Protein AF-A0AAW1NV44-F1 (afdb_monomer_lite)

Sequence (277 aa):
MKQLRERSQDGGVLAYGERPQARSRPNERFLQNTLRNLGQANRRADEDGMWASKRRQEELYVKRGAGHQDMTKLLTSRNVRGRGGIGTRADQIGPQQMDDDAGELRVAGPARPPWLQTHADAADIAASANEAEQWLDWQRQQQQQRQLSDPMAKRSKNKKDKKKKKKSKALRDLAYKDDELWRTLAAASLNPDHPSLQGHDRAAVQGVMLRRMQARHNVCAGKIGSMLELRSNDHPSSGFGALFSPCGSRLFLDYHFSHSVFTVEEGTFWLIGRQQL

Foldseek 3Di:
DVVLVVQCVVVPPVSVVDDPDPPPDDDPVRVVVVVVVVVVVVVVVVVVVVVVVVVVVVVVCVVVVPPDVVVVCVVVVPPPPPPDPPPPPPPPDPDDDDDDDDDPDPPPPPDDDPVNPPCCPVVVVVVVVVVVVVVVVVVVVVVVVVVVVVVVVVVVVVVVVVVVVVVVVVVVVVVVVVVVVLVVVVVLLPDPPNPPDDPVVSVVNVVVVVVVVVVVVVVVVVVVVVVVVVPPPDDDDDDPDDDDDPPPPPDDPPPPPDDDDDDDDDDDDDDDDDDDD

Organism: NCBI:txid706552

Structure (mmCIF, N/CA/C/O backbone):
data_AF-A0AAW1NV44-F1
#
_entry.id   AF-A0AAW1NV44-F1
#
loop_
_atom_site.group_PDB
_atom_site.id
_atom_site.type_symbol
_atom_site.label_atom_id
_atom_site.label_alt_id
_atom_site.label_comp_id
_atom_site.label_asym_id
_atom_site.label_entity_id
_atom_site.label_seq_id
_atom_site.pdbx_PDB_ins_code
_atom_site.Cartn_x
_atom_site.Cartn_y
_atom_site.Cartn_z
_atom_site.occupancy
_atom_site.B_iso_or_equiv
_atom_site.auth_seq_id
_atom_site.auth_comp_id
_atom_site.auth_asym_id
_atom_site.auth_atom_id
_atom_site.pdbx_PDB_model_num
ATOM 1 N N . MET A 1 1 ? -4.644 -5.743 -43.479 1.00 54.12 1 MET A N 1
ATOM 2 C CA . MET A 1 1 ? -6.031 -6.248 -43.604 1.00 54.12 1 MET A CA 1
ATOM 3 C C . MET A 1 1 ? -6.333 -6.961 -44.927 1.00 54.12 1 MET A C 1
ATOM 5 O O . MET A 1 1 ? -7.137 -7.879 -44.887 1.00 54.12 1 MET A O 1
ATOM 9 N N . LYS A 1 2 ? -5.716 -6.614 -46.075 1.00 67.19 2 LYS A N 1
ATOM 10 C CA . LYS A 1 2 ? -6.010 -7.276 -47.370 1.00 67.19 2 LYS A CA 1
ATOM 11 C C . LYS A 1 2 ? -5.741 -8.796 -47.385 1.00 67.19 2 LYS A C 1
ATOM 13 O O . LYS A 1 2 ? -6.595 -9.541 -47.838 1.00 67.19 2 LYS A O 1
ATOM 18 N N . GLN A 1 3 ? -4.653 -9.249 -46.755 1.00 80.62 3 GLN A N 1
ATOM 19 C CA . GLN A 1 3 ? -4.245 -10.666 -46.750 1.00 80.62 3 GLN A CA 1
ATOM 20 C C . GLN A 1 3 ? -5.241 -11.641 -46.095 1.00 80.62 3 GLN A C 1
ATOM 22 O O . GLN A 1 3 ? -5.290 -12.797 -46.491 1.00 80.62 3 GLN A O 1
ATOM 27 N N . LEU A 1 4 ? -6.029 -11.217 -45.096 1.00 82.38 4 LEU A N 1
ATOM 28 C CA . LEU A 1 4 ? -6.993 -12.118 -44.445 1.00 82.38 4 LEU A CA 1
ATOM 29 C C . LEU A 1 4 ? -8.281 -12.255 -45.267 1.00 82.38 4 LEU A C 1
ATOM 31 O O . LEU A 1 4 ? -8.845 -13.339 -45.335 1.00 82.38 4 LEU A O 1
ATOM 35 N N . ARG A 1 5 ? -8.720 -11.168 -45.920 1.00 85.19 5 ARG A N 1
ATOM 36 C CA . ARG A 1 5 ? -9.881 -11.199 -46.826 1.00 85.19 5 ARG A CA 1
ATOM 37 C C . ARG A 1 5 ? -9.614 -12.089 -48.034 1.00 85.19 5 ARG A C 1
ATOM 39 O O . ARG A 1 5 ? -10.467 -12.890 -48.381 1.00 85.19 5 ARG A O 1
ATOM 46 N N . GLU A 1 6 ? -8.427 -11.975 -48.611 1.00 88.94 6 GLU A N 1
ATOM 47 C CA . GLU A 1 6 ? -7.978 -12.809 -49.729 1.00 88.94 6 GLU A CA 1
ATOM 48 C C . GLU A 1 6 ? -7.938 -14.293 -49.328 1.00 88.94 6 GLU A C 1
ATOM 50 O O . GLU A 1 6 ? -8.637 -15.110 -49.911 1.00 88.94 6 GLU A O 1
ATOM 55 N N . ARG A 1 7 ? -7.288 -14.629 -48.204 1.00 84.56 7 ARG A N 1
ATOM 56 C CA . ARG A 1 7 ? -7.282 -16.006 -47.673 1.00 84.56 7 ARG A CA 1
ATOM 57 C C . ARG A 1 7 ? -8.670 -16.548 -47.334 1.00 84.56 7 ARG A C 1
ATOM 59 O O . ARG A 1 7 ? -8.897 -17.742 -47.476 1.00 84.56 7 ARG A O 1
ATOM 66 N N . SER A 1 8 ? -9.595 -15.701 -46.879 1.00 90.19 8 SER A N 1
ATOM 67 C CA . SER A 1 8 ? -10.973 -16.124 -46.591 1.00 90.19 8 SER A CA 1
ATOM 68 C C . SER A 1 8 ? -11.795 -16.414 -47.847 1.00 90.19 8 SER A C 1
ATOM 70 O O . SER A 1 8 ? -12.744 -17.188 -47.769 1.00 90.19 8 SER A O 1
ATOM 72 N N . GLN A 1 9 ? -11.444 -15.816 -48.991 1.00 91.62 9 GLN A N 1
ATOM 73 C CA . GLN A 1 9 ? -12.089 -16.120 -50.271 1.00 91.62 9 GLN A CA 1
ATOM 74 C C . GLN A 1 9 ? -11.662 -17.500 -50.782 1.00 91.62 9 GLN A C 1
ATOM 76 O O . GLN A 1 9 ? -12.509 -18.240 -51.272 1.00 91.62 9 GLN A O 1
ATOM 81 N N . ASP A 1 10 ? -10.398 -17.873 -50.569 1.00 89.81 10 ASP A N 1
ATOM 82 C CA . ASP A 1 10 ? -9.853 -19.159 -51.022 1.00 89.81 10 ASP A CA 1
ATOM 83 C C . ASP A 1 10 ? -10.110 -20.309 -50.028 1.00 89.81 10 ASP A C 1
ATOM 85 O O . ASP A 1 10 ? -10.464 -21.418 -50.421 1.00 89.81 10 ASP A O 1
ATOM 89 N N . GLY A 1 11 ? -9.935 -20.060 -48.725 1.00 86.44 11 GLY A N 1
ATOM 90 C CA . GLY A 1 11 ? -10.006 -21.070 -47.658 1.00 86.44 11 GLY A CA 1
ATOM 91 C C . GLY A 1 11 ? -11.308 -21.072 -46.851 1.00 86.44 11 GLY A C 1
ATOM 92 O O . GLY A 1 11 ? -11.461 -21.863 -45.914 1.00 86.44 11 GLY A O 1
ATOM 93 N N . GLY A 1 12 ? -12.244 -20.172 -47.164 1.00 91.25 12 GLY A N 1
ATOM 94 C CA . GLY A 1 12 ? -13.514 -20.043 -46.452 1.00 91.25 12 GLY A CA 1
ATOM 95 C C . GLY A 1 12 ? -13.334 -19.823 -44.945 1.00 91.25 12 GLY A C 1
ATOM 96 O O . GLY A 1 12 ? -12.500 -19.035 -44.496 1.00 91.25 12 GLY A O 1
ATOM 97 N N . VAL A 1 13 ? -14.120 -20.540 -44.136 1.00 88.56 13 VAL A N 1
ATOM 98 C CA . VAL A 1 13 ? -14.117 -20.414 -42.665 1.00 88.56 13 VAL A CA 1
ATOM 99 C C . VAL A 1 13 ? -12.796 -20.886 -42.040 1.00 88.56 13 VAL A C 1
ATOM 101 O O . VAL A 1 13 ? -12.382 -20.358 -41.006 1.00 88.56 13 VAL A O 1
ATOM 104 N N . LEU A 1 14 ? -12.091 -21.828 -42.678 1.00 86.88 14 LEU A N 1
ATOM 105 C CA . LEU A 1 14 ? -10.830 -22.371 -42.160 1.00 86.88 14 LEU A CA 1
ATOM 106 C C . LEU A 1 14 ? -9.718 -21.315 -42.117 1.00 86.88 14 LEU A C 1
ATOM 108 O O . LEU A 1 14 ? -8.873 -21.359 -41.224 1.00 86.88 14 LEU A O 1
ATOM 112 N N . ALA A 1 15 ? -9.786 -20.299 -42.982 1.00 87.19 15 ALA A N 1
ATOM 113 C CA . ALA A 1 15 ? -8.839 -19.185 -43.007 1.00 87.19 15 ALA A CA 1
ATOM 114 C C . ALA A 1 15 ? -8.786 -18.389 -41.689 1.00 87.19 15 ALA A C 1
ATOM 116 O O . ALA A 1 15 ? -7.779 -17.747 -41.393 1.00 87.19 15 ALA A O 1
ATOM 117 N N . TYR A 1 16 ? -9.856 -18.425 -40.888 1.00 83.75 16 TYR A N 1
ATOM 118 C CA . TYR A 1 16 ? -9.899 -17.775 -39.575 1.00 83.75 16 TYR A CA 1
ATOM 119 C C . TYR A 1 16 ? -9.354 -18.658 -38.446 1.00 83.75 16 TYR A C 1
ATOM 121 O O . TYR A 1 16 ? -8.977 -18.138 -37.397 1.00 83.75 16 TYR A O 1
ATOM 129 N N . GLY A 1 17 ? -9.320 -19.979 -38.645 1.00 85.88 17 GLY A N 1
ATOM 130 C CA . GLY A 1 17 ? -8.750 -20.937 -37.694 1.00 85.88 17 GLY A CA 1
ATOM 131 C C . GLY A 1 17 ? -7.238 -21.111 -37.846 1.00 85.88 17 GLY A C 1
ATOM 132 O O . GLY A 1 17 ? -6.563 -21.540 -36.908 1.00 85.88 17 GLY A O 1
ATOM 133 N N . GLU A 1 18 ? -6.687 -20.758 -39.008 1.00 82.81 18 GLU A N 1
ATOM 134 C CA . GLU A 1 18 ? -5.249 -20.797 -39.244 1.00 82.81 18 GLU A CA 1
ATOM 135 C C . GLU A 1 18 ? -4.515 -19.740 -38.416 1.00 82.81 18 GLU A C 1
ATOM 137 O O . GLU A 1 18 ? -4.849 -18.551 -38.406 1.00 82.81 18 GLU A O 1
ATOM 142 N N . ARG A 1 19 ? -3.454 -20.172 -37.725 1.00 80.69 19 ARG A N 1
ATOM 143 C CA . ARG A 1 19 ? -2.587 -19.243 -37.000 1.00 80.69 19 ARG A CA 1
ATOM 144 C C . ARG A 1 19 ? -1.961 -18.279 -38.011 1.00 80.69 19 ARG A C 1
ATOM 146 O O . ARG A 1 19 ? -1.380 -18.741 -38.997 1.00 80.69 19 ARG A O 1
ATOM 153 N N . PRO A 1 20 ? -2.022 -16.955 -37.779 1.00 77.62 20 PRO A N 1
ATOM 154 C CA . PRO A 1 20 ? -1.340 -16.007 -38.643 1.00 77.62 20 PRO A CA 1
ATOM 155 C C . PRO A 1 20 ? 0.133 -16.392 -38.713 1.00 77.62 20 PRO A C 1
ATOM 157 O O . PRO A 1 20 ? 0.725 -16.768 -37.700 1.00 77.62 20 PRO A O 1
ATOM 160 N N . GLN A 1 21 ? 0.702 -16.326 -39.918 1.00 74.44 21 GLN A N 1
ATOM 161 C CA . GLN A 1 21 ? 2.074 -16.747 -40.174 1.00 74.44 21 GLN A CA 1
ATOM 162 C C . GLN A 1 21 ? 3.006 -16.018 -39.203 1.00 74.44 21 GLN A C 1
ATOM 164 O O . GLN A 1 21 ? 3.238 -14.811 -39.324 1.00 74.44 21 GLN A O 1
ATOM 169 N N . ALA A 1 22 ? 3.480 -16.751 -38.193 1.00 70.19 22 ALA A N 1
ATOM 170 C CA . ALA A 1 22 ? 4.345 -16.202 -37.172 1.00 70.19 22 ALA A CA 1
ATOM 171 C C . ALA A 1 22 ? 5.626 -15.761 -37.873 1.00 70.19 22 ALA A C 1
ATOM 173 O O . ALA A 1 22 ? 6.335 -16.572 -38.471 1.00 70.19 22 ALA A O 1
ATOM 174 N N . ARG A 1 23 ? 5.906 -14.456 -37.851 1.00 75.19 23 ARG A N 1
ATOM 175 C CA . ARG A 1 23 ? 7.189 -13.953 -38.337 1.00 75.19 23 ARG A CA 1
ATOM 176 C C . ARG A 1 23 ? 8.255 -14.594 -37.454 1.00 75.19 23 ARG A C 1
ATOM 178 O O . ARG A 1 23 ? 8.249 -14.386 -36.245 1.00 75.19 23 ARG A O 1
ATOM 185 N N . SER A 1 24 ? 9.129 -15.399 -38.052 1.00 78.12 24 SER A N 1
ATOM 186 C CA . SER A 1 24 ? 10.110 -16.235 -37.345 1.00 78.12 24 SER A CA 1
ATOM 187 C C . SER A 1 24 ? 11.078 -15.438 -36.467 1.00 78.12 24 SER A C 1
ATOM 189 O O . SER A 1 24 ? 11.668 -15.987 -35.541 1.00 78.12 24 SER A O 1
ATOM 191 N N . ARG A 1 25 ? 11.225 -14.135 -36.729 1.00 83.88 25 ARG A N 1
ATOM 192 C CA . ARG A 1 25 ? 11.994 -13.206 -35.906 1.00 83.88 25 ARG A CA 1
ATOM 193 C C . ARG A 1 25 ? 11.132 -12.000 -35.526 1.00 83.88 25 ARG A C 1
ATOM 195 O O . ARG A 1 25 ? 10.635 -11.309 -36.422 1.00 83.88 25 ARG A O 1
ATOM 202 N N . PRO A 1 26 ? 10.956 -11.724 -34.222 1.00 84.88 26 PRO A N 1
ATOM 203 C CA . PRO A 1 26 ? 10.388 -10.467 -33.758 1.00 84.88 26 PRO A CA 1
ATOM 204 C C . PRO A 1 26 ? 11.183 -9.288 -34.330 1.00 84.88 26 PRO A C 1
ATOM 206 O O . PRO A 1 26 ? 12.411 -9.317 -34.362 1.00 84.88 26 PRO A O 1
ATOM 209 N N . ASN A 1 27 ? 10.485 -8.251 -34.793 1.00 88.31 27 ASN A N 1
ATOM 210 C CA . ASN A 1 27 ? 11.129 -7.031 -35.277 1.00 88.31 27 ASN A CA 1
ATOM 211 C C . ASN A 1 27 ? 11.885 -6.351 -34.119 1.00 88.31 27 ASN A C 1
ATOM 213 O O . ASN A 1 27 ? 11.366 -6.285 -33.005 1.00 88.31 27 ASN A O 1
ATOM 217 N N . GLU A 1 28 ? 13.067 -5.793 -34.377 1.00 92.81 28 GLU A N 1
ATOM 218 C CA . GLU A 1 28 ? 13.837 -5.021 -33.396 1.00 92.81 28 GLU A CA 1
ATOM 219 C C . GLU A 1 28 ? 12.989 -3.931 -32.720 1.00 92.81 28 GLU A C 1
ATOM 221 O O . GLU A 1 28 ? 13.011 -3.796 -31.498 1.00 92.81 28 GLU A O 1
ATOM 226 N N . ARG A 1 29 ? 12.136 -3.231 -33.481 1.00 91.69 29 ARG A N 1
ATOM 227 C CA . ARG A 1 29 ? 11.209 -2.229 -32.922 1.00 91.69 29 ARG A CA 1
ATOM 228 C C . ARG A 1 29 ? 10.244 -2.822 -31.896 1.00 91.69 29 ARG A C 1
ATOM 230 O O . ARG A 1 29 ? 9.916 -2.167 -30.911 1.00 91.69 29 ARG A O 1
ATOM 237 N N . PHE A 1 30 ? 9.786 -4.054 -32.119 1.00 91.56 30 PHE A N 1
ATOM 238 C CA . PHE A 1 30 ? 8.913 -4.754 -31.178 1.00 91.56 30 PHE A CA 1
ATOM 239 C C . PHE A 1 30 ? 9.660 -5.080 -29.880 1.00 91.56 30 PHE A C 1
ATOM 241 O O . PHE A 1 30 ? 9.129 -4.847 -28.794 1.00 91.56 30 PHE A O 1
ATOM 248 N N . LEU A 1 31 ? 10.907 -5.548 -29.979 1.00 93.56 31 LEU A N 1
ATOM 249 C CA . LEU A 1 31 ? 11.745 -5.824 -28.811 1.00 93.56 31 LEU A CA 1
ATOM 250 C C . LEU A 1 31 ? 12.041 -4.544 -28.023 1.00 93.56 31 LEU A C 1
ATOM 252 O O . LEU A 1 31 ? 11.805 -4.504 -26.818 1.00 93.56 31 LEU A O 1
ATOM 256 N N . GLN A 1 32 ? 12.459 -3.471 -28.698 1.00 95.81 32 GLN A N 1
ATOM 257 C CA . GLN A 1 32 ? 12.710 -2.174 -28.065 1.00 95.81 32 GLN A CA 1
ATOM 258 C C . GLN A 1 32 ? 11.461 -1.628 -27.356 1.00 95.81 32 GLN A C 1
ATOM 260 O O . GLN A 1 32 ? 11.554 -1.147 -26.227 1.00 95.81 32 GLN A O 1
ATOM 265 N N . ASN A 1 33 ? 10.281 -1.733 -27.978 1.00 96.88 33 ASN A N 1
ATOM 266 C CA . ASN A 1 33 ? 9.034 -1.284 -27.358 1.00 96.88 33 ASN A CA 1
ATOM 267 C C . ASN A 1 33 ? 8.663 -2.138 -26.137 1.00 96.88 33 ASN A C 1
ATOM 269 O O . ASN A 1 33 ? 8.251 -1.611 -25.108 1.00 96.88 33 ASN A O 1
ATOM 273 N N . THR A 1 34 ? 8.878 -3.453 -26.218 1.00 95.56 34 THR A N 1
ATOM 274 C CA . THR A 1 34 ? 8.657 -4.368 -25.089 1.00 95.56 34 THR A CA 1
ATOM 275 C C . THR A 1 34 ? 9.573 -4.022 -23.917 1.00 95.56 34 THR A C 1
ATOM 277 O O . THR A 1 34 ? 9.101 -3.896 -22.791 1.00 95.56 34 THR A O 1
ATOM 280 N N . LEU A 1 35 ? 10.861 -3.777 -24.173 1.00 96.25 35 LEU A N 1
ATOM 281 C CA . LEU A 1 35 ? 11.819 -3.360 -23.146 1.00 96.25 35 LEU A CA 1
ATOM 282 C C . LEU A 1 35 ? 11.446 -2.009 -22.520 1.00 96.25 35 LEU A C 1
ATOM 284 O O . LEU A 1 35 ? 11.498 -1.862 -21.299 1.00 96.25 35 LEU A O 1
ATOM 288 N N . ARG A 1 36 ? 11.005 -1.034 -23.327 1.00 96.38 36 ARG A N 1
ATOM 289 C CA . ARG A 1 36 ? 10.500 0.255 -22.820 1.00 96.38 36 ARG A CA 1
ATOM 290 C C . ARG A 1 36 ? 9.276 0.076 -21.924 1.00 96.38 36 ARG A C 1
ATOM 292 O O . ARG A 1 36 ? 9.228 0.677 -20.852 1.00 96.38 36 ARG A O 1
ATOM 299 N N . ASN A 1 37 ? 8.325 -0.764 -22.328 1.00 96.88 37 ASN A N 1
ATOM 300 C CA . ASN A 1 37 ? 7.118 -1.049 -21.552 1.00 96.88 37 ASN A CA 1
ATOM 301 C C . ASN A 1 37 ? 7.442 -1.749 -20.229 1.00 96.88 37 ASN A C 1
ATOM 303 O O . ASN A 1 37 ? 6.905 -1.362 -19.195 1.00 96.88 37 ASN A O 1
ATOM 307 N N . LEU A 1 38 ? 8.366 -2.714 -20.233 1.00 97.19 38 LEU A N 1
ATOM 308 C CA . LEU A 1 38 ? 8.859 -3.346 -19.006 1.00 97.19 38 LEU A CA 1
ATOM 309 C C . LEU A 1 38 ? 9.510 -2.316 -18.072 1.00 97.19 38 LEU A C 1
ATOM 311 O O . LEU A 1 38 ? 9.213 -2.291 -16.882 1.00 97.19 38 LEU A O 1
ATOM 315 N N . GLY A 1 39 ? 10.318 -1.397 -18.607 1.00 96.88 39 GLY A N 1
ATOM 316 C CA . GLY A 1 39 ? 10.899 -0.308 -17.817 1.00 96.88 39 GLY A CA 1
ATOM 317 C C . GLY A 1 39 ? 9.860 0.665 -17.241 1.00 96.88 39 GLY A C 1
ATOM 318 O O . GLY A 1 39 ? 10.053 1.212 -16.157 1.00 96.88 39 GLY A O 1
ATOM 319 N N . GLN A 1 40 ? 8.746 0.904 -17.936 1.00 97.06 40 GLN A N 1
ATOM 320 C CA . GLN A 1 40 ? 7.628 1.689 -17.397 1.00 97.06 40 GLN A CA 1
ATOM 321 C C . GLN A 1 40 ? 6.853 0.922 -16.318 1.00 97.06 40 GLN A C 1
ATOM 323 O O . GLN A 1 40 ? 6.510 1.507 -15.294 1.00 97.06 40 GLN A O 1
ATOM 328 N N . ALA A 1 41 ? 6.608 -0.375 -16.518 1.00 95.94 41 ALA A N 1
ATOM 329 C CA . ALA A 1 41 ? 5.936 -1.225 -15.539 1.00 95.94 41 ALA A CA 1
ATOM 330 C C . ALA A 1 41 ? 6.739 -1.328 -14.234 1.00 95.94 41 ALA A C 1
ATOM 332 O O . ALA A 1 41 ? 6.167 -1.174 -13.158 1.00 95.94 41 ALA A O 1
ATOM 333 N N . ASN A 1 42 ? 8.063 -1.491 -14.332 1.00 97.69 42 ASN A N 1
ATOM 334 C CA . ASN A 1 42 ? 8.947 -1.522 -13.167 1.00 97.69 42 ASN A CA 1
ATOM 335 C C . ASN A 1 42 ? 8.902 -0.197 -12.394 1.00 97.69 42 ASN A C 1
ATOM 337 O O . ASN A 1 42 ? 8.677 -0.212 -11.191 1.00 97.69 42 ASN A O 1
ATOM 341 N N . ARG A 1 43 ? 8.996 0.950 -13.084 1.00 97.44 43 ARG A N 1
ATOM 342 C CA . ARG A 1 43 ? 8.882 2.270 -12.435 1.00 97.44 43 ARG A CA 1
ATOM 343 C C . ARG A 1 43 ? 7.556 2.459 -11.701 1.00 97.44 43 ARG A C 1
ATOM 345 O O . ARG A 1 43 ? 7.553 2.938 -10.574 1.00 97.44 43 ARG A O 1
ATOM 352 N N . ARG A 1 44 ? 6.440 2.040 -12.305 1.00 95.50 44 ARG A N 1
ATOM 353 C CA . ARG A 1 44 ? 5.125 2.082 -11.646 1.00 95.50 44 ARG A CA 1
ATOM 354 C C . ARG A 1 44 ? 5.080 1.194 -10.403 1.00 95.50 44 ARG A C 1
ATOM 356 O O . ARG A 1 44 ? 4.570 1.624 -9.378 1.00 95.50 44 ARG A O 1
ATOM 363 N N . ALA A 1 45 ? 5.645 -0.011 -10.470 1.00 95.00 45 ALA A N 1
ATOM 364 C CA . ALA A 1 45 ? 5.716 -0.906 -9.317 1.00 95.00 45 ALA A CA 1
ATOM 365 C C . ALA A 1 45 ? 6.571 -0.321 -8.175 1.00 95.00 45 ALA A C 1
ATOM 367 O O . ALA A 1 45 ? 6.195 -0.439 -7.006 1.00 95.00 45 ALA A O 1
ATOM 368 N N . ASP A 1 46 ? 7.679 0.349 -8.504 1.00 95.56 46 ASP A N 1
ATOM 369 C CA . ASP A 1 46 ? 8.522 1.045 -7.527 1.00 95.56 46 ASP A CA 1
ATOM 370 C C . ASP A 1 46 ? 7.768 2.212 -6.868 1.00 95.56 46 ASP A C 1
ATOM 372 O O . ASP A 1 46 ? 7.756 2.336 -5.640 1.00 95.56 46 ASP A O 1
ATOM 376 N N . GLU A 1 47 ? 7.077 3.036 -7.664 1.00 96.75 47 GLU A N 1
ATOM 377 C CA . GLU A 1 47 ? 6.211 4.117 -7.178 1.00 96.75 47 GLU A CA 1
ATOM 378 C C . GLU A 1 47 ? 5.102 3.592 -6.261 1.00 96.75 47 GLU A C 1
ATOM 380 O O . GLU A 1 47 ? 4.922 4.101 -5.152 1.00 96.75 47 GLU A O 1
ATOM 385 N N . ASP A 1 48 ? 4.408 2.531 -6.666 1.00 96.12 48 ASP A N 1
ATOM 386 C CA . ASP A 1 48 ? 3.381 1.879 -5.855 1.00 96.12 48 ASP A CA 1
ATOM 387 C C . ASP A 1 48 ? 3.954 1.361 -4.530 1.00 96.12 48 ASP A C 1
ATOM 389 O O . ASP A 1 48 ? 3.338 1.530 -3.470 1.00 96.12 48 ASP A O 1
ATOM 393 N N . GLY A 1 49 ? 5.162 0.789 -4.554 1.00 96.38 49 GLY A N 1
ATOM 394 C CA . GLY A 1 49 ? 5.896 0.364 -3.363 1.00 96.38 49 GLY A CA 1
ATOM 395 C C . GLY A 1 49 ? 6.228 1.524 -2.416 1.00 96.38 49 GLY A C 1
ATOM 396 O O . GLY A 1 49 ? 6.052 1.406 -1.192 1.00 96.38 49 GLY A O 1
ATOM 397 N N . MET A 1 50 ? 6.643 2.670 -2.963 1.00 96.44 50 MET A N 1
ATOM 398 C CA . MET A 1 50 ? 6.884 3.900 -2.200 1.00 96.44 50 MET A CA 1
ATOM 399 C C . MET A 1 50 ? 5.590 4.434 -1.574 1.00 96.44 50 MET A C 1
ATOM 401 O O . MET A 1 50 ? 5.545 4.694 -0.367 1.00 96.44 50 MET A O 1
ATOM 405 N N . TRP A 1 51 ? 4.508 4.528 -2.349 1.00 94.19 51 TRP A N 1
ATOM 406 C CA . TRP A 1 51 ? 3.205 4.990 -1.866 1.00 94.19 51 TRP A CA 1
ATOM 407 C C . TRP A 1 51 ? 2.592 4.052 -0.826 1.00 94.19 51 TRP A C 1
ATOM 409 O O . TRP A 1 51 ? 1.995 4.511 0.150 1.00 94.19 51 TRP A O 1
ATOM 419 N N . ALA A 1 52 ? 2.745 2.737 -0.985 1.00 95.31 52 ALA A N 1
ATOM 420 C CA . ALA A 1 52 ? 2.314 1.757 0.007 1.00 95.31 52 ALA A CA 1
ATOM 421 C C . ALA A 1 52 ? 3.104 1.897 1.317 1.00 95.31 52 ALA A C 1
ATOM 423 O O . ALA A 1 52 ? 2.530 1.829 2.406 1.00 95.31 52 ALA A O 1
ATOM 424 N N . SER A 1 53 ? 4.414 2.141 1.229 1.00 94.06 53 SER A N 1
ATOM 425 C CA . SER A 1 53 ? 5.261 2.379 2.401 1.00 94.06 53 SER A CA 1
ATOM 426 C C . SER A 1 53 ? 4.869 3.662 3.133 1.00 94.06 53 SER A C 1
ATOM 428 O O . SER A 1 53 ? 4.748 3.649 4.360 1.00 94.06 53 SER A O 1
ATOM 430 N N . LYS A 1 54 ? 4.591 4.742 2.393 1.00 93.62 54 LYS A N 1
ATOM 431 C CA . LYS A 1 54 ? 4.095 6.008 2.949 1.00 93.62 54 LYS A CA 1
ATOM 432 C C . LYS A 1 54 ? 2.746 5.830 3.651 1.00 93.62 54 LYS A C 1
ATOM 434 O O . LYS A 1 54 ? 2.619 6.227 4.805 1.00 93.62 54 LYS A O 1
ATOM 439 N N . ARG A 1 55 ? 1.787 5.138 3.020 1.00 93.31 55 ARG A N 1
ATOM 440 C CA . ARG A 1 55 ? 0.488 4.805 3.637 1.00 93.31 55 ARG A CA 1
ATOM 441 C C . ARG A 1 55 ? 0.647 4.016 4.935 1.00 93.31 55 ARG A C 1
ATOM 443 O O . ARG A 1 55 ? 0.049 4.371 5.942 1.00 93.31 55 ARG A O 1
ATOM 450 N N . ARG A 1 56 ? 1.520 3.002 4.965 1.00 92.25 56 ARG A N 1
ATOM 451 C CA . ARG A 1 56 ? 1.810 2.252 6.203 1.00 92.25 56 ARG A CA 1
ATOM 452 C C . ARG A 1 56 ? 2.405 3.136 7.300 1.00 92.25 56 ARG A C 1
ATOM 454 O O . ARG A 1 56 ? 2.085 2.947 8.471 1.00 92.25 56 ARG A O 1
ATOM 461 N N . GLN A 1 57 ? 3.289 4.073 6.955 1.00 87.50 57 GLN A N 1
ATOM 462 C CA . GLN A 1 57 ? 3.833 5.019 7.935 1.00 87.50 57 GLN A CA 1
ATOM 463 C C . GLN A 1 57 ? 2.745 5.937 8.494 1.00 87.50 57 GLN A C 1
ATOM 465 O O . GLN A 1 57 ? 2.679 6.136 9.707 1.00 87.50 57 GLN A O 1
ATOM 470 N N . GLU A 1 58 ? 1.872 6.442 7.630 1.00 86.69 58 GLU A N 1
ATOM 471 C CA . GLU A 1 58 ? 0.750 7.294 8.010 1.00 86.69 58 GLU A CA 1
ATOM 472 C C . GLU A 1 58 ? -0.252 6.551 8.903 1.00 86.69 58 GLU A C 1
ATOM 474 O O . GLU A 1 58 ? -0.598 7.039 9.977 1.00 86.69 58 GLU A O 1
ATOM 479 N N . GLU A 1 59 ? -0.618 5.315 8.560 1.00 87.00 59 GLU A N 1
ATOM 480 C CA . GLU A 1 59 ? -1.449 4.453 9.410 1.00 87.00 59 GLU A CA 1
ATOM 481 C C . GLU A 1 59 ? -0.837 4.253 10.803 1.00 87.00 59 GLU A C 1
ATOM 483 O O . GLU A 1 59 ? -1.542 4.294 11.814 1.00 87.00 59 GLU A O 1
ATOM 488 N N . LEU A 1 60 ? 0.482 4.043 10.888 1.00 86.62 60 LEU A N 1
ATOM 489 C CA . LEU A 1 60 ? 1.180 3.926 12.170 1.00 86.62 60 LEU A CA 1
ATOM 490 C C . LEU A 1 60 ? 1.158 5.238 12.958 1.00 86.62 60 LEU A C 1
ATOM 492 O O . LEU A 1 60 ? 1.046 5.197 14.185 1.00 86.62 60 LEU A O 1
ATOM 496 N N . TYR A 1 61 ? 1.265 6.376 12.278 1.00 78.69 61 TYR A N 1
ATOM 497 C CA . TYR A 1 61 ? 1.207 7.703 12.881 1.00 78.69 61 TYR A CA 1
ATOM 498 C C . TYR A 1 61 ? -0.191 8.005 13.443 1.00 78.69 61 TYR A C 1
ATOM 500 O O . TYR A 1 61 ? -0.323 8.360 14.617 1.00 78.69 61 TYR A O 1
ATOM 508 N N . VAL A 1 62 ? -1.242 7.728 12.662 1.00 81.06 62 VAL A N 1
ATOM 509 C CA . VAL A 1 62 ? -2.649 7.816 13.085 1.00 81.06 62 VAL A CA 1
ATOM 510 C C . VAL A 1 62 ? -2.917 6.879 14.264 1.00 81.06 62 VAL A C 1
ATOM 512 O O . VAL A 1 62 ? -3.446 7.296 15.294 1.00 81.06 62 VAL A O 1
ATOM 515 N N . LYS A 1 63 ? -2.473 5.620 14.180 1.00 78.19 63 LYS A N 1
ATOM 516 C CA . LYS A 1 63 ? -2.670 4.610 15.233 1.00 78.19 63 LYS A CA 1
ATOM 517 C C . LYS A 1 63 ? -1.929 4.926 16.533 1.00 78.19 63 LYS A C 1
ATOM 519 O O . LYS A 1 63 ? -2.343 4.459 17.593 1.00 78.19 63 LYS A O 1
ATOM 524 N N . ARG A 1 64 ? -0.835 5.693 16.477 1.00 78.12 64 ARG A N 1
ATOM 525 C CA . ARG A 1 64 ? -0.131 6.190 17.671 1.00 78.12 64 ARG A CA 1
ATOM 526 C C . ARG A 1 64 ? -0.850 7.357 18.350 1.00 78.12 64 ARG A C 1
ATOM 528 O O . ARG A 1 64 ? -0.403 7.763 19.415 1.00 78.12 64 ARG A O 1
ATOM 535 N N . GLY A 1 65 ? -1.942 7.876 17.783 1.00 61.88 65 GLY A N 1
ATOM 536 C CA . GLY A 1 65 ? -2.711 8.978 18.370 1.00 61.88 65 GLY A CA 1
ATOM 537 C C . GLY A 1 65 ? -1.980 10.326 18.364 1.00 61.88 65 GLY A C 1
ATOM 538 O O . GLY A 1 65 ? -2.496 11.292 18.912 1.00 61.88 65 GLY A O 1
ATOM 539 N N . ALA A 1 66 ? -0.806 10.403 17.732 1.00 58.78 66 ALA A N 1
ATOM 540 C CA . ALA A 1 66 ? 0.028 11.602 17.690 1.00 58.78 66 ALA A CA 1
ATOM 541 C C . ALA A 1 66 ? -0.404 12.600 16.598 1.00 58.78 66 ALA A C 1
ATOM 543 O O . ALA A 1 66 ? 0.068 13.729 16.571 1.00 58.78 66 ALA A O 1
ATOM 544 N N . GLY A 1 67 ? -1.287 12.199 15.677 1.00 56.22 67 GLY A N 1
ATOM 545 C CA . GLY A 1 67 ? -1.501 12.964 14.448 1.00 56.22 67 GLY A CA 1
ATOM 546 C C . GLY A 1 67 ? -2.546 14.070 14.497 1.00 56.22 67 GLY A C 1
ATOM 547 O O . GLY A 1 67 ? -2.420 15.029 13.743 1.00 56.22 67 GLY A O 1
ATOM 548 N N . HIS A 1 68 ? -3.565 13.984 15.356 1.00 57.16 68 HIS A N 1
ATOM 549 C CA . HIS A 1 68 ? -4.669 14.946 15.264 1.00 57.16 68 HIS A CA 1
ATOM 550 C C . HIS A 1 68 ? -4.572 16.098 16.261 1.00 57.16 68 HIS A C 1
ATOM 552 O O . HIS A 1 68 ? -4.848 17.233 15.887 1.00 57.16 68 HIS A O 1
ATOM 558 N N . GLN A 1 69 ? -4.133 15.849 17.499 1.00 59.03 69 GLN A N 1
ATOM 559 C CA . GLN A 1 69 ? -4.056 16.913 18.505 1.00 59.03 69 GLN A CA 1
ATOM 560 C C . GLN A 1 69 ? -2.780 17.748 18.399 1.00 59.03 69 GLN A C 1
ATOM 562 O O . GLN A 1 69 ? -2.843 18.949 18.620 1.00 59.03 69 GLN A O 1
ATOM 567 N N . ASP A 1 70 ? -1.641 17.159 18.032 1.00 62.31 70 ASP A N 1
ATOM 568 C CA . ASP A 1 70 ? -0.381 17.911 17.976 1.00 62.31 70 ASP A CA 1
ATOM 569 C C . ASP A 1 70 ? -0.267 18.743 16.699 1.00 62.31 70 ASP A C 1
ATOM 571 O O . ASP A 1 70 ? 0.257 19.848 16.737 1.00 62.31 70 ASP A O 1
ATOM 575 N N . MET A 1 71 ? -0.820 18.276 15.578 1.00 65.12 71 MET A N 1
ATOM 576 C CA . MET A 1 71 ? -0.758 19.005 14.308 1.00 65.12 71 MET A CA 1
ATOM 577 C C . MET A 1 71 ? -1.732 20.194 14.281 1.00 65.12 71 MET A C 1
ATOM 579 O O . MET A 1 71 ? -1.349 21.288 13.875 1.00 65.12 71 MET A O 1
ATOM 583 N N . THR A 1 72 ? -2.947 20.037 14.823 1.00 64.44 72 THR A N 1
ATOM 584 C CA . THR A 1 72 ? -3.867 21.172 15.032 1.00 64.44 72 THR A CA 1
ATOM 585 C C . THR A 1 72 ? -3.319 22.151 16.061 1.00 64.44 72 THR A C 1
ATOM 587 O O . THR A 1 72 ? -3.378 23.351 15.809 1.00 64.44 72 THR A O 1
ATOM 590 N N . LYS A 1 73 ? -2.709 21.680 17.160 1.00 70.06 73 LYS A N 1
ATOM 591 C CA . LYS A 1 73 ? -2.004 22.550 18.116 1.00 70.06 73 LYS A CA 1
ATOM 592 C C . LYS A 1 73 ? -0.799 23.244 17.489 1.00 70.06 73 LYS A C 1
ATOM 594 O O . LYS A 1 73 ? -0.585 24.404 17.792 1.00 70.06 73 LYS A O 1
ATOM 599 N N . LEU A 1 74 ? -0.026 22.615 16.605 1.00 69.69 74 LEU A N 1
ATOM 600 C CA . LEU A 1 74 ? 1.095 23.263 15.905 1.00 69.69 74 LEU A CA 1
ATOM 601 C C . LEU A 1 74 ? 0.615 24.310 14.893 1.00 69.69 74 LEU A C 1
ATOM 603 O O . LEU A 1 74 ? 1.223 25.371 14.792 1.00 69.69 74 LEU A O 1
ATOM 607 N N . LEU A 1 75 ? -0.486 24.050 14.184 1.00 71.50 75 LEU A N 1
ATOM 608 C CA . LEU A 1 75 ? -1.100 25.010 13.261 1.00 71.50 75 LEU A CA 1
ATOM 609 C C . LEU A 1 75 ? -1.735 26.200 13.995 1.00 71.50 75 LEU A C 1
ATOM 611 O O . LEU A 1 75 ? -1.639 27.323 13.515 1.00 71.50 75 LEU A O 1
ATOM 615 N N . THR A 1 76 ? -2.338 25.974 15.166 1.00 69.31 76 THR A N 1
ATOM 616 C CA . THR A 1 76 ? -2.967 27.040 15.972 1.00 69.31 76 THR A CA 1
ATOM 617 C C . THR A 1 76 ? -2.002 27.763 16.916 1.00 69.31 76 THR A C 1
ATOM 619 O O . THR A 1 76 ? -2.188 28.947 17.168 1.00 69.31 76 THR A O 1
ATOM 622 N N . SER A 1 77 ? -0.952 27.102 17.420 1.00 66.38 77 SER A N 1
ATOM 623 C CA . SER A 1 77 ? 0.074 27.720 18.286 1.00 66.38 77 SER A CA 1
ATOM 624 C C . SER A 1 77 ? 1.164 28.444 17.511 1.00 66.38 77 SER A C 1
ATOM 626 O O . SER A 1 77 ? 1.888 29.261 18.087 1.00 66.38 77 SER A O 1
ATOM 628 N N . ARG A 1 78 ? 1.281 28.197 16.201 1.00 64.81 78 ARG A N 1
ATOM 629 C CA . ARG A 1 78 ? 2.099 29.032 15.330 1.00 64.81 78 ARG A CA 1
ATOM 630 C C . ARG A 1 78 ? 1.367 30.354 15.131 1.00 64.81 78 ARG A C 1
ATOM 632 O O . ARG A 1 78 ? 0.764 30.593 14.093 1.00 64.81 78 ARG A O 1
ATOM 639 N N . ASN A 1 79 ? 1.453 31.219 16.145 1.00 60.09 79 ASN A N 1
ATOM 640 C CA . ASN A 1 79 ? 1.187 32.640 16.007 1.00 60.09 79 ASN A CA 1
ATOM 641 C C . ASN A 1 79 ? 1.929 33.097 14.756 1.00 60.09 79 ASN A C 1
ATOM 643 O O . ASN A 1 79 ? 3.164 33.053 14.701 1.00 60.09 79 ASN A O 1
ATOM 647 N N . VAL A 1 80 ? 1.159 33.459 13.735 1.00 58.16 80 VAL A N 1
ATOM 648 C CA . VAL A 1 80 ? 1.661 34.027 12.494 1.00 58.16 80 VAL A CA 1
ATOM 649 C C . VAL A 1 80 ? 2.313 35.344 12.891 1.00 58.16 80 VAL A C 1
ATOM 651 O O . VAL A 1 80 ? 1.666 36.383 12.971 1.00 58.16 80 VAL A O 1
ATOM 654 N N . ARG A 1 81 ? 3.605 35.297 13.237 1.00 58.28 81 ARG A N 1
ATOM 655 C CA . ARG A 1 81 ? 4.436 36.492 13.344 1.00 58.28 81 ARG A CA 1
ATOM 656 C C . ARG A 1 81 ? 4.334 37.132 11.977 1.00 58.28 81 ARG A C 1
ATOM 658 O O . ARG A 1 81 ? 4.841 36.549 11.020 1.00 58.28 81 ARG A O 1
ATOM 665 N N . GLY A 1 82 ? 3.621 38.254 11.910 1.00 55.19 82 GLY A N 1
ATOM 666 C CA . GLY A 1 82 ? 3.378 39.008 10.693 1.00 55.19 82 GLY A CA 1
ATOM 667 C C . GLY A 1 82 ? 4.670 39.150 9.903 1.00 55.19 82 GLY A C 1
ATOM 668 O O . GLY A 1 82 ? 5.526 39.971 10.215 1.00 55.19 82 GLY A O 1
ATOM 669 N N . ARG A 1 83 ? 4.832 38.299 8.897 1.00 55.72 83 ARG A N 1
ATOM 670 C CA . ARG A 1 83 ? 5.729 38.531 7.781 1.00 55.72 83 ARG A CA 1
ATOM 671 C C . ARG A 1 83 ? 4.793 38.763 6.622 1.00 55.72 83 ARG A C 1
ATOM 673 O O . ARG A 1 83 ? 3.905 37.948 6.394 1.00 55.72 83 ARG A O 1
ATOM 680 N N . GLY A 1 84 ? 4.944 39.962 6.071 1.00 56.03 84 GLY A N 1
ATOM 681 C CA . GLY A 1 84 ? 3.968 40.679 5.273 1.00 56.03 84 GLY A CA 1
ATOM 682 C C . GLY A 1 84 ? 3.238 39.821 4.260 1.00 56.03 84 GLY A C 1
ATOM 683 O O . GLY A 1 84 ? 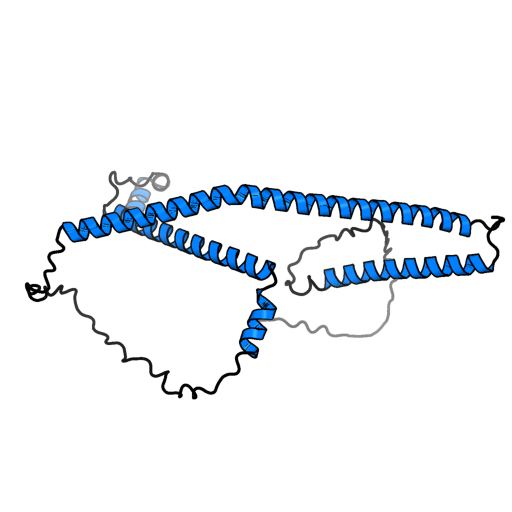3.768 38.826 3.768 1.00 56.03 84 GLY A O 1
ATOM 684 N N . GLY A 1 85 ? 2.014 40.259 3.961 1.00 54.34 85 GLY A N 1
ATOM 685 C CA . GLY A 1 85 ? 1.223 39.726 2.870 1.00 54.34 85 GLY A CA 1
ATOM 686 C C . GLY A 1 85 ? 2.123 39.439 1.678 1.00 54.34 85 GLY A C 1
ATOM 687 O O . GLY A 1 85 ? 2.825 40.321 1.182 1.00 54.34 85 GLY A O 1
ATOM 688 N N . ILE A 1 86 ? 2.130 38.173 1.275 1.00 54.66 86 ILE A N 1
ATOM 689 C CA . ILE A 1 86 ? 2.586 37.780 -0.046 1.00 54.66 86 ILE A CA 1
ATOM 690 C C . ILE A 1 86 ? 1.685 38.580 -0.979 1.00 54.66 86 ILE A C 1
ATOM 692 O O . ILE A 1 86 ? 0.491 38.308 -1.085 1.00 54.66 86 ILE A O 1
ATOM 696 N N . GLY A 1 87 ? 2.227 39.674 -1.513 1.00 53.56 87 GLY A N 1
ATOM 697 C CA . GLY A 1 87 ? 1.490 40.544 -2.408 1.00 53.56 87 GLY A CA 1
ATOM 698 C C . GLY A 1 87 ? 0.949 39.721 -3.569 1.00 53.56 87 GLY A C 1
ATOM 699 O O . GLY A 1 87 ? 1.575 38.751 -3.998 1.00 53.56 87 GLY A O 1
ATOM 700 N N . THR A 1 88 ? -0.178 40.159 -4.114 1.00 58.09 88 THR A N 1
ATOM 701 C CA . THR A 1 88 ? -0.892 39.659 -5.306 1.00 58.09 88 THR A CA 1
ATOM 702 C C . THR A 1 88 ? -0.049 39.576 -6.594 1.00 58.09 88 THR A C 1
ATOM 704 O O . THR A 1 88 ? -0.572 39.398 -7.686 1.00 58.09 88 THR A O 1
ATOM 707 N N . ARG A 1 89 ? 1.274 39.716 -6.489 1.00 51.53 89 ARG A N 1
ATOM 708 C CA . ARG A 1 89 ? 2.253 39.751 -7.572 1.00 51.53 89 ARG A CA 1
ATOM 709 C C . ARG A 1 89 ? 3.007 38.424 -7.751 1.00 51.53 89 ARG A C 1
ATOM 711 O O . ARG A 1 89 ? 3.774 38.309 -8.698 1.00 51.53 89 ARG A O 1
ATOM 718 N N . ALA A 1 90 ? 2.796 37.440 -6.870 1.00 56.94 90 ALA A N 1
ATOM 719 C CA . ALA A 1 90 ? 3.413 36.112 -6.975 1.00 56.94 90 ALA A CA 1
ATOM 720 C C . ALA 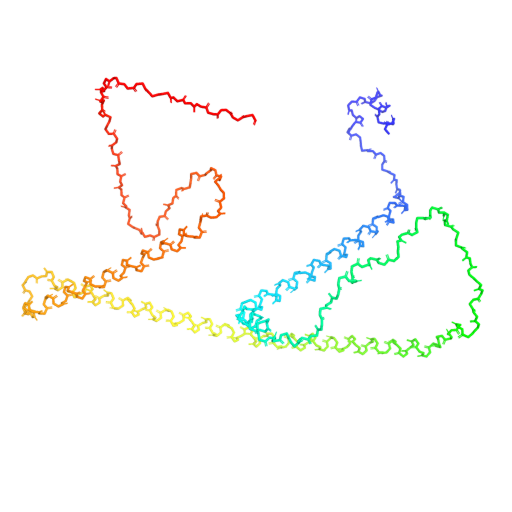A 1 90 ? 2.742 35.188 -8.017 1.00 56.94 90 ALA A C 1
ATOM 722 O O . ALA A 1 90 ? 3.328 34.170 -8.369 1.00 56.94 90 ALA A O 1
ATOM 723 N N . ASP A 1 91 ? 1.579 35.578 -8.555 1.00 60.75 91 ASP A N 1
ATOM 724 C CA . ASP A 1 91 ? 0.867 34.857 -9.625 1.00 60.75 91 ASP A CA 1
ATOM 725 C C . ASP A 1 91 ? 1.211 35.365 -11.034 1.00 60.75 91 ASP A C 1
ATOM 727 O O . ASP A 1 91 ? 0.543 35.017 -12.009 1.00 60.75 91 ASP A O 1
ATOM 731 N N . GLN A 1 92 ? 2.266 36.176 -11.189 1.00 55.41 92 GLN A N 1
ATOM 732 C CA . GLN A 1 92 ? 2.837 36.374 -12.519 1.00 55.41 92 GLN A CA 1
ATOM 733 C C . GLN A 1 92 ? 3.590 35.102 -12.904 1.00 55.41 92 GLN A C 1
ATOM 735 O O . GLN A 1 92 ? 4.776 34.933 -12.625 1.00 55.41 92 GLN A O 1
ATOM 740 N N . ILE A 1 93 ? 2.827 34.195 -13.513 1.00 60.81 93 ILE A N 1
ATOM 741 C CA . ILE A 1 93 ? 3.290 33.078 -14.327 1.00 60.81 93 ILE A CA 1
ATOM 742 C C . ILE A 1 93 ? 4.485 33.576 -15.145 1.00 60.81 93 ILE A C 1
ATOM 744 O O . ILE A 1 93 ? 4.398 34.602 -15.824 1.00 60.81 93 ILE A O 1
ATOM 748 N N . GLY A 1 94 ? 5.614 32.880 -15.001 1.00 60.16 94 GLY A N 1
ATOM 749 C CA . GLY A 1 94 ? 6.856 33.181 -15.703 1.00 60.16 94 GLY A CA 1
ATOM 750 C C . GLY A 1 94 ? 6.666 33.279 -17.223 1.00 60.16 94 GLY A C 1
ATOM 751 O O . GLY A 1 94 ? 5.628 32.866 -17.744 1.00 60.16 94 GLY A O 1
ATOM 752 N N . PRO A 1 95 ? 7.656 33.850 -17.930 1.00 64.00 95 PRO A N 1
ATOM 753 C CA . PRO A 1 95 ? 7.550 34.212 -19.339 1.00 64.00 95 PRO A CA 1
ATOM 754 C C . PRO A 1 95 ? 6.949 33.087 -20.186 1.00 64.00 95 PRO A C 1
ATOM 756 O O . PRO A 1 95 ? 7.322 31.920 -20.055 1.00 64.00 95 PRO A O 1
ATOM 759 N N . GLN A 1 96 ? 5.976 33.488 -21.005 1.00 58.81 96 GLN A N 1
ATOM 760 C CA . GLN A 1 96 ? 5.150 32.633 -21.845 1.00 58.81 96 GLN A CA 1
ATOM 761 C C . GLN A 1 96 ? 5.975 31.713 -22.748 1.00 58.81 96 GLN A C 1
ATOM 763 O O . GLN A 1 96 ? 7.095 32.040 -23.144 1.00 58.81 96 GLN A O 1
ATOM 768 N N . GLN A 1 97 ? 5.362 30.570 -23.067 1.00 53.34 97 GLN A N 1
ATOM 769 C CA . GLN A 1 97 ? 5.788 29.628 -24.096 1.00 53.34 97 GLN A CA 1
ATOM 770 C C . GLN A 1 97 ? 6.320 30.349 -25.338 1.00 53.34 97 GLN A C 1
ATOM 772 O O . GLN A 1 97 ? 5.640 31.195 -25.912 1.00 53.34 97 GLN A O 1
ATOM 777 N N . MET A 1 98 ? 7.518 29.949 -25.755 1.00 45.72 98 MET A N 1
ATOM 778 C CA . MET A 1 98 ? 7.914 30.022 -27.152 1.00 45.72 98 MET A CA 1
ATOM 779 C C . MET A 1 98 ? 7.394 28.741 -27.801 1.00 45.72 98 MET A C 1
ATOM 781 O O . MET A 1 98 ? 7.857 27.646 -27.471 1.00 45.72 98 MET A O 1
ATOM 785 N N . ASP A 1 99 ? 6.389 28.888 -28.654 1.00 55.25 99 ASP A N 1
ATOM 786 C CA . ASP A 1 99 ? 6.103 27.914 -29.695 1.00 55.25 99 ASP A CA 1
ATOM 787 C C . ASP A 1 99 ? 7.143 28.133 -30.794 1.00 55.25 99 ASP A C 1
ATOM 789 O O . ASP A 1 99 ? 7.195 29.220 -31.356 1.00 55.25 99 ASP A O 1
ATOM 793 N N . ASP A 1 100 ? 7.957 27.120 -31.083 1.00 47.47 100 ASP A N 1
ATOM 794 C CA . ASP A 1 100 ? 8.696 27.025 -32.340 1.00 47.47 100 ASP A CA 1
ATOM 795 C C . ASP A 1 100 ? 8.812 25.549 -32.744 1.00 47.47 100 ASP A C 1
ATOM 797 O O . ASP A 1 100 ? 9.630 24.771 -32.242 1.00 47.47 100 ASP A O 1
ATOM 801 N N . ASP A 1 101 ? 7.948 25.178 -33.684 1.00 52.16 101 ASP A N 1
ATOM 802 C CA . ASP A 1 101 ? 8.170 24.107 -34.641 1.00 52.16 101 ASP A CA 1
ATOM 803 C C . ASP A 1 101 ? 9.484 24.355 -35.397 1.00 52.16 101 ASP A C 1
ATOM 805 O O . ASP A 1 101 ? 9.541 25.219 -36.266 1.00 52.16 101 ASP A O 1
ATOM 809 N N . ALA A 1 102 ? 10.531 23.570 -35.143 1.00 45.72 102 ALA A N 1
ATOM 810 C CA . ALA A 1 102 ? 11.573 23.313 -36.137 1.00 45.72 102 ALA A CA 1
ATOM 811 C C . ALA A 1 102 ? 12.503 22.186 -35.685 1.00 45.72 102 ALA A C 1
ATOM 813 O O . ALA A 1 102 ? 13.209 22.307 -34.694 1.00 45.72 102 ALA A O 1
ATOM 814 N N . GLY A 1 103 ? 12.518 21.113 -36.479 1.00 46.00 103 GLY A N 1
ATOM 815 C CA . GLY A 1 103 ? 13.711 20.356 -36.852 1.00 46.00 103 GLY A CA 1
ATOM 816 C C . GLY A 1 103 ? 14.708 19.984 -35.756 1.00 46.00 103 GLY A C 1
ATOM 817 O O . GLY A 1 103 ? 15.465 20.806 -35.253 1.00 46.00 103 GLY A O 1
ATOM 818 N N . GLU A 1 104 ? 14.831 18.680 -35.533 1.00 48.75 104 GLU A N 1
ATOM 819 C CA . GLU A 1 104 ? 15.992 18.019 -34.944 1.00 48.75 104 GLU A CA 1
ATOM 820 C C . GLU A 1 104 ? 17.280 18.360 -35.729 1.00 48.75 104 GLU A C 1
ATOM 822 O O . GLU A 1 104 ? 17.794 17.570 -36.516 1.00 48.75 104 GLU A O 1
ATOM 827 N N . LEU A 1 105 ? 17.824 19.559 -35.521 1.00 52.09 105 LEU A N 1
ATOM 828 C CA . LEU A 1 105 ? 19.192 19.907 -35.850 1.00 52.09 105 LEU A CA 1
ATOM 829 C C . LEU A 1 105 ? 19.971 19.787 -34.545 1.00 52.09 105 LEU A C 1
ATOM 831 O O . LEU A 1 105 ? 20.022 20.700 -33.722 1.00 52.09 105 LEU A O 1
ATOM 835 N N . ARG A 1 106 ? 20.597 18.625 -34.346 1.00 50.50 106 ARG A N 1
ATOM 836 C CA . ARG A 1 106 ? 21.740 18.515 -33.440 1.00 50.50 106 ARG A CA 1
ATOM 837 C C . ARG A 1 106 ? 22.857 19.379 -34.019 1.00 50.50 106 ARG A C 1
ATOM 839 O O . ARG A 1 106 ? 23.743 18.881 -34.707 1.00 50.50 106 ARG A O 1
ATOM 846 N N . VAL A 1 107 ? 22.785 20.683 -33.770 1.00 52.16 107 VAL A N 1
ATOM 847 C CA . VAL A 1 107 ? 23.914 21.589 -33.941 1.00 52.16 107 VAL A CA 1
ATOM 848 C C . VAL A 1 107 ? 24.981 21.072 -32.991 1.00 52.16 107 VAL A C 1
ATOM 850 O O . VAL A 1 107 ? 24.831 21.132 -31.770 1.00 52.16 107 VAL A O 1
ATOM 853 N N . ALA A 1 108 ? 26.031 20.481 -33.557 1.00 58.88 108 ALA A N 1
ATOM 854 C CA . ALA A 1 108 ? 27.252 20.219 -32.825 1.00 58.88 108 ALA A CA 1
ATOM 855 C C . ALA A 1 108 ? 27.748 21.574 -32.314 1.00 58.88 108 ALA A C 1
ATOM 857 O O . ALA A 1 108 ? 28.207 22.412 -33.090 1.00 58.88 108 ALA A O 1
ATOM 858 N N . GLY A 1 109 ? 27.562 21.817 -31.015 1.00 69.06 109 GLY A N 1
ATOM 859 C CA . GLY A 1 109 ? 28.098 23.001 -30.366 1.00 69.06 109 GLY A CA 1
ATOM 860 C C . GLY A 1 109 ? 29.617 23.077 -30.566 1.00 69.06 109 GLY A C 1
ATOM 861 O O . GLY A 1 109 ? 30.257 22.049 -30.814 1.00 69.06 109 GLY A O 1
ATOM 862 N N . PRO A 1 110 ? 30.204 24.281 -30.472 1.00 73.94 110 PRO A N 1
ATOM 863 C CA . PRO A 1 110 ? 31.644 24.467 -30.594 1.00 73.94 110 PRO A CA 1
ATOM 864 C C . PRO A 1 110 ? 32.396 23.508 -29.667 1.00 73.94 110 PRO A C 1
ATOM 866 O O . PRO A 1 110 ? 31.929 23.200 -28.566 1.00 73.94 110 PRO A O 1
ATOM 869 N N . ALA A 1 111 ? 33.549 23.022 -30.139 1.00 68.69 111 ALA A N 1
ATOM 870 C CA . ALA A 1 111 ? 34.379 22.074 -29.407 1.00 68.69 111 ALA A CA 1
ATOM 871 C C . ALA A 1 111 ? 34.546 22.529 -27.952 1.00 68.69 111 ALA A C 1
ATOM 873 O O . ALA A 1 111 ? 34.931 23.670 -27.684 1.00 68.69 111 ALA A O 1
ATOM 874 N N . ARG A 1 112 ? 34.204 21.631 -27.018 1.00 70.88 112 ARG A N 1
ATOM 875 C CA . ARG A 1 112 ? 34.239 21.897 -25.579 1.00 70.88 112 ARG A CA 1
ATOM 876 C C . ARG A 1 112 ? 35.641 22.410 -25.225 1.00 70.88 112 ARG A C 1
ATOM 878 O O . ARG A 1 112 ? 36.607 21.691 -25.493 1.00 70.88 112 ARG A O 1
ATOM 885 N N . PRO A 1 113 ? 35.773 23.630 -24.679 1.00 76.88 113 PRO A N 1
ATOM 886 C CA . PRO A 1 113 ? 37.080 24.232 -24.491 1.00 76.88 113 PRO A CA 1
ATOM 887 C C . PRO A 1 113 ? 37.911 23.411 -23.489 1.00 76.88 113 PRO A C 1
ATOM 889 O O . PRO A 1 113 ? 37.338 22.795 -22.586 1.00 76.88 113 PRO A O 1
ATOM 892 N N . PRO A 1 114 ? 39.249 23.387 -23.631 1.00 70.69 114 PRO A N 1
ATOM 893 C CA . PRO A 1 114 ? 40.129 22.453 -22.920 1.00 70.69 114 PRO A CA 1
ATOM 894 C C . PRO A 1 114 ? 40.095 22.594 -21.391 1.00 70.69 114 PRO A C 1
ATOM 896 O O . PRO A 1 114 ? 40.372 21.638 -20.685 1.00 70.69 114 PRO A O 1
ATOM 899 N N . TRP A 1 115 ? 39.663 23.739 -20.857 1.00 69.44 115 TRP A N 1
ATOM 900 C CA . TRP A 1 115 ? 39.461 23.938 -19.414 1.00 69.44 115 TRP A CA 1
ATOM 901 C C . TRP A 1 115 ? 38.172 23.299 -18.868 1.00 69.44 115 TRP A C 1
ATOM 903 O O . TRP A 1 115 ? 38.024 23.135 -17.662 1.00 69.44 115 TRP A O 1
ATOM 913 N N . LEU A 1 116 ? 37.228 22.947 -19.746 1.00 61.56 116 LEU A N 1
ATOM 914 C CA . LEU A 1 116 ? 35.986 22.250 -19.406 1.00 61.56 116 LEU A CA 1
ATOM 915 C C . LEU A 1 116 ? 36.073 20.749 -19.733 1.00 61.56 116 LEU A C 1
ATOM 917 O O . LEU A 1 116 ? 35.173 19.983 -19.386 1.00 61.56 116 LEU A O 1
ATOM 921 N N . GLN A 1 117 ? 37.155 20.308 -20.382 1.00 62.38 117 GLN A N 1
ATOM 922 C CA . GLN A 1 117 ? 37.578 18.913 -20.371 1.00 62.38 117 GLN A CA 1
ATOM 923 C C . GLN A 1 117 ? 38.149 18.634 -18.982 1.00 62.38 117 GLN A C 1
ATOM 925 O O . GLN A 1 117 ? 39.354 18.614 -18.769 1.00 62.38 117 GLN A O 1
ATOM 930 N N . THR A 1 118 ? 37.257 18.472 -18.005 1.00 56.03 118 THR A N 1
ATOM 931 C CA . THR A 1 118 ? 37.611 17.847 -16.738 1.00 56.03 118 THR A CA 1
ATOM 932 C C . THR A 1 118 ? 38.207 16.495 -17.092 1.00 56.03 118 THR A C 1
ATOM 934 O O . THR A 1 118 ? 37.478 15.585 -17.501 1.00 56.03 118 THR A O 1
ATOM 937 N N . HIS A 1 119 ? 39.528 16.392 -16.996 1.00 52.78 119 HIS A N 1
ATOM 938 C CA . HIS A 1 119 ? 40.196 15.136 -16.743 1.00 52.78 119 HIS A CA 1
ATOM 939 C C . HIS A 1 119 ? 39.545 14.608 -15.467 1.00 52.78 119 HIS A C 1
ATOM 941 O O . HIS A 1 119 ? 39.885 15.022 -14.367 1.00 52.78 119 HIS A O 1
ATOM 947 N N . ALA A 1 120 ? 38.491 13.804 -15.613 1.00 53.41 120 ALA A N 1
ATOM 948 C CA . ALA A 1 120 ? 38.076 12.918 -14.548 1.00 53.41 120 ALA A CA 1
ATOM 949 C C . ALA A 1 120 ? 39.227 11.924 -14.460 1.00 53.41 120 ALA A C 1
ATOM 951 O O . ALA A 1 120 ? 39.240 10.910 -15.163 1.00 53.41 120 ALA A O 1
ATOM 952 N N . ASP A 1 121 ? 40.268 12.316 -13.729 1.00 58.50 121 ASP A N 1
ATOM 953 C CA . ASP A 1 121 ? 41.423 11.481 -13.504 1.00 58.50 121 ASP A CA 1
ATOM 954 C C . ASP A 1 121 ? 40.881 10.163 -12.966 1.00 58.50 121 ASP A C 1
ATOM 956 O O . ASP A 1 121 ? 39.979 10.135 -12.126 1.00 58.50 121 ASP A O 1
ATOM 960 N N . ALA A 1 122 ? 41.377 9.041 -13.483 1.00 61.22 122 ALA A N 1
ATOM 961 C CA . ALA A 1 122 ? 40.908 7.722 -13.065 1.00 61.22 122 ALA A CA 1
ATOM 962 C C . ALA A 1 122 ? 40.951 7.546 -11.527 1.00 61.22 122 ALA A C 1
ATOM 964 O O . ALA A 1 122 ? 40.202 6.740 -10.977 1.00 61.22 122 ALA A O 1
ATOM 965 N N . ALA A 1 123 ? 41.777 8.347 -10.842 1.00 62.06 123 ALA A N 1
ATOM 966 C CA . ALA A 1 123 ? 41.832 8.495 -9.394 1.00 62.06 123 ALA A CA 1
ATOM 967 C C . ALA A 1 123 ? 40.532 9.040 -8.761 1.00 62.06 123 ALA A C 1
ATOM 969 O O . ALA A 1 123 ? 40.084 8.478 -7.765 1.00 62.06 123 ALA A O 1
ATOM 970 N N . ASP A 1 124 ? 39.886 10.055 -9.341 1.00 62.22 124 ASP A N 1
ATOM 971 C CA . ASP A 1 124 ? 38.628 10.623 -8.825 1.00 62.22 124 ASP A CA 1
ATOM 972 C C . ASP A 1 124 ? 37.451 9.662 -9.034 1.00 62.22 124 ASP A C 1
ATOM 974 O O . ASP A 1 124 ? 36.582 9.509 -8.172 1.00 62.22 124 ASP A O 1
ATOM 978 N N . ILE A 1 125 ? 37.453 8.935 -10.157 1.00 65.00 125 ILE A N 1
ATOM 979 C CA . ILE A 1 125 ? 36.469 7.878 -10.420 1.00 65.00 125 ILE A CA 1
ATOM 980 C C . ILE A 1 125 ? 36.644 6.740 -9.403 1.00 65.00 125 ILE A C 1
ATOM 982 O O . ILE A 1 125 ? 35.657 6.283 -8.823 1.00 65.00 125 ILE A O 1
ATOM 986 N N . ALA A 1 126 ? 37.884 6.325 -9.125 1.00 67.94 126 ALA A N 1
ATOM 987 C CA . ALA A 1 126 ? 38.183 5.303 -8.122 1.00 67.94 126 ALA A CA 1
ATOM 988 C C . ALA A 1 126 ? 37.834 5.751 -6.689 1.00 67.94 126 ALA A C 1
ATOM 990 O O . ALA A 1 126 ? 37.304 4.956 -5.912 1.00 67.94 126 ALA A O 1
ATOM 991 N N . ALA A 1 127 ? 38.059 7.023 -6.343 1.00 71.44 127 ALA A N 1
ATOM 992 C CA . ALA A 1 127 ? 37.652 7.586 -5.057 1.00 71.44 127 ALA A CA 1
ATOM 993 C C . ALA A 1 127 ? 36.122 7.561 -4.891 1.00 71.44 127 ALA A C 1
ATOM 995 O O . ALA A 1 127 ? 35.625 7.084 -3.869 1.00 71.44 127 ALA A O 1
ATOM 996 N N . SER A 1 128 ? 35.370 7.951 -5.928 1.00 71.88 128 SER A N 1
ATOM 997 C CA . SER A 1 128 ? 33.900 7.899 -5.906 1.00 71.88 128 SER A CA 1
ATOM 998 C C . SER A 1 128 ? 33.346 6.469 -5.791 1.00 71.88 128 SER A C 1
ATOM 1000 O O . SER A 1 128 ? 32.331 6.243 -5.131 1.00 71.88 128 SER A O 1
ATOM 1002 N N . ALA A 1 129 ? 34.033 5.482 -6.380 1.00 76.00 129 ALA A N 1
ATOM 1003 C CA . ALA A 1 129 ? 33.658 4.074 -6.276 1.00 76.00 129 ALA A CA 1
ATOM 1004 C C . ALA A 1 129 ? 33.832 3.545 -4.842 1.00 76.00 129 ALA A C 1
ATOM 1006 O O . ALA A 1 129 ? 32.941 2.872 -4.323 1.00 76.00 129 ALA A O 1
ATOM 1007 N N . ASN A 1 130 ? 34.926 3.917 -4.170 1.00 82.69 130 ASN A N 1
ATOM 1008 C CA . ASN A 1 130 ? 35.167 3.547 -2.773 1.00 82.69 130 ASN A CA 1
ATOM 1009 C C . ASN A 1 130 ? 34.145 4.181 -1.814 1.00 82.69 130 ASN A C 1
ATOM 1011 O O . ASN A 1 130 ? 33.702 3.529 -0.869 1.00 82.69 130 ASN A O 1
ATOM 1015 N N . GLU A 1 131 ? 33.738 5.431 -2.047 1.00 77.56 131 GLU A N 1
ATOM 1016 C CA . GLU A 1 131 ? 32.685 6.080 -1.253 1.00 77.56 131 GLU A CA 1
ATOM 1017 C C . GLU A 1 131 ? 31.317 5.404 -1.449 1.00 77.56 131 GLU A C 1
ATOM 1019 O O . GLU A 1 131 ? 30.569 5.205 -0.485 1.00 77.56 131 GLU A O 1
ATOM 1024 N N . ALA A 1 132 ? 31.004 4.985 -2.679 1.00 81.75 132 ALA A N 1
ATOM 1025 C CA . ALA A 1 132 ? 29.779 4.250 -2.978 1.00 81.75 132 ALA A CA 1
ATOM 1026 C C . ALA A 1 132 ? 29.741 2.873 -2.288 1.00 81.75 132 ALA A C 1
ATOM 1028 O O . ALA A 1 132 ? 28.702 2.489 -1.741 1.00 81.75 132 ALA A O 1
ATOM 1029 N N . GLU A 1 133 ? 30.864 2.146 -2.253 1.00 87.69 133 GLU A N 1
ATOM 1030 C CA . GLU A 1 133 ? 30.962 0.875 -1.523 1.00 87.69 133 GLU A CA 1
ATOM 1031 C C . GLU A 1 133 ? 30.784 1.055 -0.011 1.00 87.69 133 GLU A C 1
ATOM 1033 O O . GLU A 1 133 ? 30.011 0.317 0.609 1.00 87.69 133 GLU A O 1
ATOM 1038 N N . GLN A 1 134 ? 31.404 2.083 0.579 1.00 90.06 134 GLN A N 1
ATOM 1039 C CA . GLN A 1 134 ? 31.230 2.404 2.001 1.00 90.06 134 GLN A CA 1
ATOM 1040 C C . GLN A 1 134 ? 29.763 2.689 2.354 1.00 90.06 134 GLN A C 1
ATOM 1042 O O . GLN A 1 134 ? 29.270 2.249 3.398 1.00 90.06 134 GLN A O 1
ATOM 1047 N N . TRP A 1 135 ? 29.032 3.382 1.478 1.00 88.50 135 TRP A N 1
ATOM 1048 C CA . TRP A 1 135 ? 27.611 3.658 1.687 1.00 88.50 135 TRP A CA 1
ATOM 1049 C C . TRP A 1 135 ? 26.749 2.387 1.627 1.00 88.50 135 TRP A C 1
ATOM 1051 O O . TRP A 1 135 ? 25.857 2.196 2.462 1.00 88.50 135 TRP A O 1
ATOM 1061 N N . LEU A 1 136 ? 27.042 1.476 0.692 1.00 89.25 136 LEU A N 1
ATOM 1062 C CA . LEU A 1 136 ? 26.363 0.179 0.591 1.00 89.25 136 LEU A CA 1
ATOM 1063 C C . LEU A 1 136 ? 26.614 -0.700 1.824 1.00 89.25 136 LEU A C 1
ATOM 1065 O O . LEU A 1 136 ? 25.689 -1.357 2.313 1.00 89.25 136 LEU A O 1
ATOM 1069 N N . ASP A 1 137 ? 27.828 -0.685 2.371 1.00 93.31 137 ASP A N 1
ATOM 1070 C CA . ASP A 1 137 ? 28.156 -1.405 3.604 1.00 93.31 137 ASP A CA 1
ATOM 1071 C C . ASP A 1 137 ? 27.463 -0.821 4.830 1.00 93.31 137 ASP A C 1
ATOM 1073 O O . ASP A 1 137 ? 26.903 -1.568 5.642 1.00 93.31 137 ASP A O 1
ATOM 1077 N N . TRP A 1 138 ? 27.396 0.506 4.933 1.00 94.00 138 TRP A N 1
ATOM 1078 C CA . TRP A 1 138 ? 26.607 1.169 5.966 1.00 94.00 138 TRP A CA 1
ATOM 1079 C C . TRP A 1 138 ? 25.120 0.775 5.883 1.00 94.00 138 TRP A C 1
ATOM 1081 O O . TRP A 1 138 ? 24.486 0.463 6.899 1.00 94.00 138 TRP A O 1
ATOM 1091 N N . GLN A 1 139 ? 24.563 0.694 4.669 1.00 91.94 139 GLN A N 1
ATOM 1092 C CA . GLN A 1 139 ? 23.181 0.267 4.446 1.00 91.94 139 GLN A CA 1
ATOM 1093 C C . GLN A 1 139 ? 22.964 -1.214 4.811 1.00 91.94 139 GLN A C 1
ATOM 1095 O O . GLN A 1 139 ? 21.951 -1.552 5.440 1.00 91.94 139 GLN A O 1
ATOM 1100 N N . ARG A 1 140 ? 23.921 -2.098 4.485 1.00 91.31 140 ARG A N 1
ATOM 1101 C CA . ARG A 1 140 ? 23.916 -3.511 4.905 1.00 91.31 140 ARG A CA 1
ATOM 1102 C C . ARG A 1 140 ? 23.934 -3.646 6.427 1.00 91.31 140 ARG A C 1
ATOM 1104 O O . ARG A 1 140 ? 23.119 -4.393 6.973 1.00 91.31 140 ARG A O 1
ATOM 1111 N N . GLN A 1 141 ? 24.787 -2.895 7.124 1.00 90.69 141 GLN A N 1
ATOM 1112 C CA . GLN A 1 141 ? 24.838 -2.902 8.591 1.00 90.69 141 GLN A CA 1
ATOM 1113 C C . GLN A 1 141 ? 23.520 -2.427 9.215 1.00 90.69 141 GLN A C 1
ATOM 1115 O O . GLN A 1 141 ? 23.012 -3.061 10.143 1.00 90.69 141 GLN A O 1
ATOM 1120 N N . GLN A 1 142 ? 22.907 -1.367 8.678 1.00 86.94 142 GLN A N 1
ATOM 1121 C CA . GLN A 1 142 ? 21.586 -0.906 9.118 1.00 86.94 142 GLN A CA 1
ATOM 1122 C C . GLN A 1 142 ? 20.505 -1.981 8.946 1.00 86.94 142 GLN A C 1
ATOM 1124 O O . GLN A 1 142 ? 19.680 -2.186 9.843 1.00 86.94 142 GLN A O 1
ATOM 1129 N N . GLN A 1 143 ? 20.503 -2.707 7.825 1.00 85.50 143 GLN A N 1
ATOM 1130 C CA . GLN A 1 143 ? 19.568 -3.817 7.631 1.00 85.50 143 GLN A CA 1
ATOM 1131 C C . GLN A 1 143 ? 19.815 -4.960 8.622 1.00 85.50 143 GLN A C 1
ATOM 1133 O O . GLN A 1 143 ? 18.850 -5.471 9.195 1.00 85.50 143 GLN A O 1
ATOM 1138 N N . GLN A 1 144 ? 21.072 -5.326 8.887 1.00 85.75 144 GLN A N 1
ATOM 1139 C CA . GLN A 1 144 ? 21.399 -6.358 9.877 1.00 85.75 144 GLN A CA 1
ATOM 1140 C C . GLN A 1 144 ? 20.945 -5.960 11.292 1.00 85.75 144 GLN A C 1
ATOM 1142 O O . GLN A 1 144 ? 20.310 -6.760 11.982 1.00 85.75 144 GLN A O 1
ATOM 1147 N N . GLN A 1 145 ? 21.150 -4.704 11.709 1.00 81.44 145 GLN A N 1
ATOM 1148 C CA . GLN A 1 145 ? 20.662 -4.215 13.008 1.00 81.44 145 GLN A CA 1
ATOM 1149 C C . GLN A 1 145 ? 19.127 -4.242 13.118 1.00 81.44 145 GLN A C 1
ATOM 1151 O O . GLN A 1 145 ? 18.570 -4.567 14.174 1.00 81.44 145 GLN A O 1
ATOM 1156 N N . ARG A 1 146 ? 18.411 -3.955 12.023 1.00 75.00 146 ARG A N 1
ATOM 1157 C CA . ARG A 1 146 ? 16.943 -4.080 11.974 1.00 75.00 146 ARG A CA 1
ATOM 1158 C C . ARG A 1 146 ? 16.487 -5.532 12.114 1.00 75.00 146 ARG A C 1
ATOM 1160 O O . ARG A 1 146 ? 15.526 -5.791 12.831 1.00 75.00 146 ARG A O 1
ATOM 1167 N N . GLN A 1 147 ? 17.192 -6.480 11.497 1.00 73.56 147 GLN A N 1
ATOM 1168 C CA . GLN A 1 147 ? 16.868 -7.904 11.625 1.00 73.56 147 GLN A CA 1
ATOM 1169 C C . GLN A 1 147 ? 17.125 -8.445 13.040 1.00 73.56 147 GLN A C 1
ATOM 1171 O O . GLN A 1 147 ? 16.353 -9.275 13.518 1.00 73.56 147 GLN A O 1
ATOM 1176 N N . LEU A 1 148 ? 18.144 -7.941 13.744 1.00 70.06 148 LEU A N 1
ATOM 1177 C CA . LEU A 1 148 ? 18.443 -8.344 15.126 1.00 70.06 148 LEU A CA 1
ATOM 1178 C C . LEU A 1 148 ? 17.489 -7.736 16.171 1.00 70.06 148 LEU A C 1
ATOM 1180 O O . LEU A 1 148 ? 17.268 -8.335 17.224 1.00 70.06 148 LEU A O 1
ATOM 1184 N N . SER A 1 149 ? 16.895 -6.570 15.903 1.00 61.94 149 SER A N 1
ATOM 1185 C CA . SER A 1 149 ? 15.989 -5.882 16.845 1.00 61.94 149 SER A CA 1
ATOM 1186 C C . SER A 1 149 ? 14.523 -6.343 16.756 1.00 61.94 149 SER A C 1
ATOM 1188 O O . SER A 1 149 ? 13.772 -6.276 17.738 1.00 61.94 149 SER A O 1
ATOM 1190 N N . ASP A 1 150 ? 14.116 -6.897 15.617 1.00 60.59 150 ASP A N 1
ATOM 1191 C CA . ASP A 1 150 ? 12.749 -7.355 15.341 1.00 60.59 150 ASP A CA 1
ATOM 1192 C C . ASP A 1 150 ? 12.236 -8.538 16.216 1.00 60.59 150 ASP A C 1
ATOM 1194 O O . ASP A 1 150 ? 11.060 -8.535 16.614 1.00 60.59 150 ASP A O 1
ATOM 1198 N N . PRO A 1 151 ? 13.060 -9.542 16.596 1.00 60.47 151 PRO A N 1
ATOM 1199 C CA . PRO A 1 151 ? 12.633 -10.655 17.450 1.00 60.47 151 PRO A CA 1
ATOM 1200 C C . PRO A 1 151 ? 12.225 -10.195 18.857 1.00 60.47 151 PRO A C 1
ATOM 1202 O O . PRO A 1 151 ? 11.239 -10.679 19.424 1.00 60.47 151 PRO A O 1
ATOM 1205 N N . MET A 1 152 ? 12.950 -9.220 19.413 1.00 59.25 152 MET A N 1
ATOM 1206 C CA . MET A 1 152 ? 12.689 -8.658 20.743 1.00 59.25 152 MET A CA 1
ATOM 1207 C C . MET A 1 152 ? 11.375 -7.865 20.765 1.00 59.25 152 MET A C 1
ATOM 1209 O O . MET A 1 152 ? 10.558 -8.026 21.682 1.00 59.25 152 MET A O 1
ATOM 1213 N N . ALA A 1 153 ? 11.103 -7.088 19.711 1.00 60.56 153 ALA A N 1
ATOM 1214 C CA . ALA A 1 153 ? 9.847 -6.360 19.556 1.00 60.56 153 ALA A CA 1
ATOM 1215 C C . ALA A 1 153 ? 8.640 -7.313 19.455 1.00 60.56 153 ALA A C 1
ATOM 1217 O O . ALA A 1 153 ? 7.650 -7.141 20.181 1.00 60.56 153 ALA A O 1
ATOM 1218 N N . LYS A 1 154 ? 8.739 -8.373 18.636 1.00 62.19 154 LYS A N 1
ATOM 1219 C CA . LYS A 1 154 ? 7.685 -9.396 18.475 1.00 62.19 154 LYS A CA 1
ATOM 1220 C C . LYS A 1 154 ? 7.411 -10.155 19.779 1.00 62.19 154 LYS A C 1
ATOM 1222 O O . LYS A 1 154 ? 6.249 -10.367 20.142 1.00 62.19 154 LYS A O 1
ATOM 1227 N N . ARG A 1 155 ? 8.455 -10.485 20.551 1.00 63.50 155 ARG A N 1
ATOM 1228 C CA . ARG A 1 155 ? 8.326 -11.175 21.849 1.00 63.50 155 ARG A CA 1
ATOM 1229 C C . ARG A 1 155 ? 7.625 -10.313 22.909 1.00 63.50 155 ARG A C 1
ATOM 1231 O O . ARG A 1 155 ? 6.807 -10.831 23.675 1.00 63.50 155 ARG A O 1
ATOM 1238 N N . SER A 1 156 ? 7.870 -8.999 22.927 1.00 69.00 156 SER A N 1
ATOM 1239 C CA . SER A 1 156 ? 7.213 -8.075 23.870 1.00 69.00 156 SER A CA 1
ATOM 1240 C C . SER A 1 156 ? 5.703 -7.924 23.609 1.00 69.00 156 SER A C 1
ATOM 1242 O O . SER A 1 156 ? 4.901 -7.905 24.552 1.00 69.00 156 SER A O 1
ATOM 1244 N N . LYS A 1 157 ? 5.294 -7.907 22.332 1.00 70.00 157 LYS A N 1
ATOM 1245 C CA . LYS A 1 157 ? 3.893 -7.748 21.917 1.00 70.00 157 LYS A CA 1
ATOM 1246 C C . LYS A 1 157 ? 3.047 -8.962 22.308 1.00 70.00 157 LYS A C 1
ATOM 1248 O O . LYS A 1 157 ? 2.024 -8.801 22.974 1.00 70.00 157 LYS A O 1
ATOM 1253 N N . ASN A 1 158 ? 3.558 -10.172 22.064 1.00 74.12 158 ASN A N 1
ATOM 1254 C CA . ASN A 1 158 ? 2.907 -11.414 22.494 1.00 74.12 158 ASN A CA 1
ATOM 1255 C C . ASN A 1 158 ? 2.718 -11.495 24.018 1.00 74.12 158 ASN A C 1
ATOM 1257 O O . ASN A 1 158 ? 1.682 -11.966 24.495 1.00 74.12 158 ASN A O 1
ATOM 1261 N N . LYS A 1 159 ? 3.676 -10.996 24.813 1.00 81.38 159 LYS A N 1
ATOM 1262 C CA . LYS A 1 159 ? 3.542 -10.954 26.281 1.00 81.38 159 LYS A CA 1
ATOM 1263 C C . LYS A 1 159 ? 2.414 -10.011 26.719 1.00 81.38 159 LYS A C 1
ATOM 1265 O O . LYS A 1 159 ? 1.641 -10.360 27.616 1.00 81.38 159 LYS A O 1
ATOM 1270 N N . LYS A 1 160 ? 2.285 -8.844 26.075 1.00 83.00 160 LYS A N 1
ATOM 1271 C CA . LYS A 1 160 ? 1.221 -7.866 26.358 1.00 83.00 160 LYS A CA 1
ATOM 1272 C C . LYS A 1 160 ? -0.159 -8.414 25.992 1.00 83.00 160 LYS A C 1
ATOM 1274 O O . LYS A 1 160 ? -1.079 -8.313 26.805 1.00 83.00 160 LYS A O 1
ATOM 1279 N N . ASP A 1 161 ? -0.285 -9.058 24.836 1.00 83.69 161 ASP A N 1
ATOM 1280 C CA . ASP A 1 161 ? -1.554 -9.633 24.380 1.00 83.69 161 ASP A CA 1
ATOM 1281 C C . ASP A 1 161 ? -1.975 -10.833 25.238 1.00 83.69 161 ASP A C 1
ATOM 1283 O O . ASP A 1 161 ? -3.131 -10.920 25.662 1.00 83.69 161 ASP A O 1
ATOM 1287 N N . LYS A 1 162 ? -1.026 -11.688 25.646 1.00 88.94 162 LYS A N 1
ATOM 1288 C CA . LYS A 1 162 ? -1.290 -12.772 26.608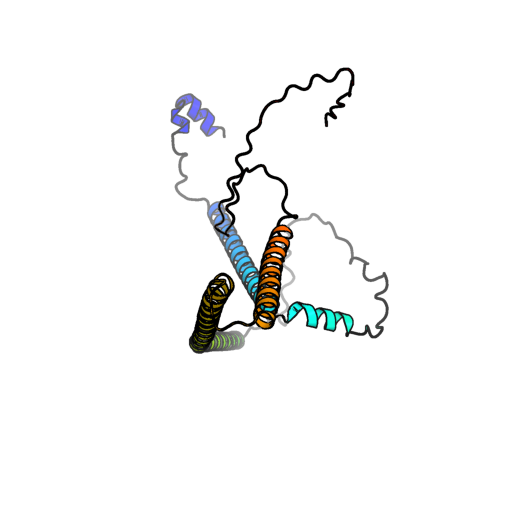 1.00 88.94 162 LYS A CA 1
ATOM 1289 C C . LYS A 1 162 ? -1.751 -12.231 27.968 1.00 88.94 162 LYS A C 1
ATOM 1291 O O . LYS A 1 162 ? -2.681 -12.786 28.554 1.00 88.94 162 LYS A O 1
ATOM 1296 N N . LYS A 1 163 ? -1.163 -11.130 28.461 1.00 89.50 163 LYS A N 1
ATOM 1297 C CA . LYS A 1 163 ? -1.593 -10.467 29.710 1.00 89.50 163 LYS A CA 1
ATOM 1298 C C . LYS A 1 163 ? -3.005 -9.885 29.585 1.00 89.50 163 LYS A C 1
ATOM 1300 O O . LYS A 1 163 ? -3.815 -10.081 30.489 1.00 89.50 163 LYS A O 1
ATOM 1305 N N . LYS A 1 164 ? -3.330 -9.235 28.461 1.00 87.00 164 LYS A N 1
ATOM 1306 C CA . LYS A 1 164 ? -4.687 -8.729 28.182 1.00 87.00 164 LYS A CA 1
ATOM 1307 C C . LYS A 1 164 ? -5.716 -9.858 28.122 1.00 87.00 164 LYS A C 1
ATOM 1309 O O . LYS A 1 164 ? -6.760 -9.746 28.757 1.00 87.00 164 LYS A O 1
ATOM 1314 N N . LYS A 1 165 ? -5.402 -10.967 27.441 1.00 88.69 165 LYS A N 1
ATOM 1315 C CA . LYS A 1 165 ? -6.289 -12.138 27.345 1.00 88.69 165 LYS A CA 1
ATOM 1316 C C . LYS A 1 165 ? -6.537 -12.779 28.715 1.00 88.69 165 LYS A C 1
ATOM 1318 O O . LYS A 1 165 ? -7.681 -13.077 29.038 1.00 88.69 165 LYS A O 1
ATOM 1323 N N . LYS A 1 166 ? -5.500 -12.907 29.557 1.00 90.75 166 LYS A N 1
ATOM 1324 C CA . LYS A 1 166 ? -5.646 -13.373 30.951 1.00 90.75 166 LYS A CA 1
ATOM 1325 C C . LYS A 1 166 ? -6.522 -12.437 31.791 1.00 90.75 166 LYS A C 1
ATOM 1327 O O . LYS A 1 166 ? -7.426 -12.920 32.461 1.00 90.75 166 LYS A O 1
ATOM 1332 N N . LYS A 1 167 ? -6.305 -11.116 31.719 1.00 90.50 167 LYS A N 1
ATOM 1333 C CA . LYS A 1 167 ? -7.124 -10.127 32.449 1.00 90.50 167 LYS A CA 1
ATOM 1334 C C . LYS A 1 167 ? -8.586 -10.152 31.991 1.00 90.50 167 LYS A C 1
ATOM 1336 O O . LYS A 1 167 ? -9.484 -10.109 32.820 1.00 90.50 167 LYS A O 1
ATOM 1341 N N . SER A 1 168 ? -8.824 -10.265 30.683 1.00 90.25 168 SER A N 1
ATOM 1342 C CA . SER A 1 168 ? -10.176 -10.379 30.125 1.00 90.25 168 SER A CA 1
ATOM 1343 C C . SER A 1 168 ? -10.872 -11.671 30.555 1.00 90.25 168 SER A C 1
ATOM 1345 O O . SER A 1 168 ? -12.051 -11.620 30.887 1.00 90.25 168 SER A O 1
ATOM 1347 N N . LYS A 1 169 ? -10.156 -12.803 30.607 1.00 92.06 169 LYS A N 1
ATOM 1348 C CA . LYS A 1 169 ? -10.705 -14.063 31.123 1.00 92.06 169 LYS A CA 1
ATOM 1349 C C . LYS A 1 169 ? -11.077 -13.947 32.605 1.00 92.06 169 LYS A C 1
ATOM 1351 O O . LYS A 1 169 ? -12.212 -14.228 32.946 1.00 92.06 169 LYS A O 1
ATOM 1356 N N . ALA A 1 170 ? -10.180 -13.422 33.442 1.00 91.88 170 ALA A N 1
ATOM 1357 C CA . ALA A 1 170 ? -10.455 -13.222 34.867 1.00 91.88 170 ALA A CA 1
ATOM 1358 C C . ALA A 1 170 ? -11.669 -12.308 35.119 1.00 91.88 170 ALA A C 1
ATOM 1360 O O . ALA A 1 170 ? -12.470 -12.585 36.003 1.00 91.88 170 ALA A O 1
ATOM 1361 N N . LEU A 1 171 ? -11.841 -11.250 34.315 1.00 90.62 171 LEU A N 1
ATOM 1362 C CA . LEU A 1 171 ? -13.024 -10.384 34.387 1.00 90.62 171 LEU A CA 1
ATOM 1363 C C . LEU A 1 171 ? -14.317 -11.116 34.004 1.00 90.62 171 LEU A C 1
ATOM 1365 O O . LEU A 1 171 ? -15.347 -10.872 34.620 1.00 90.62 171 LEU A O 1
ATOM 1369 N N . ARG A 1 172 ? -14.277 -12.012 33.008 1.00 85.81 172 ARG A N 1
ATOM 1370 C CA . ARG A 1 172 ? -15.436 -12.845 32.647 1.00 85.81 172 ARG A CA 1
ATOM 1371 C C . ARG A 1 172 ? -15.769 -13.852 33.745 1.00 85.81 172 ARG A C 1
ATOM 1373 O O . ARG A 1 172 ? -16.939 -14.006 34.063 1.00 85.81 172 ARG A O 1
ATOM 1380 N N . ASP A 1 173 ? -14.755 -14.480 34.335 1.00 89.12 173 ASP A N 1
ATOM 1381 C CA . ASP A 1 173 ? -14.937 -15.451 35.418 1.00 89.12 173 ASP A CA 1
ATOM 1382 C C . ASP A 1 173 ? -15.512 -14.771 36.680 1.00 89.12 173 ASP A C 1
ATOM 1384 O O . ASP A 1 173 ? -16.396 -15.324 37.328 1.00 89.12 173 ASP A O 1
ATOM 1388 N N . LEU A 1 174 ? -15.073 -13.544 36.997 1.00 88.12 174 LEU A N 1
ATOM 1389 C CA . LEU A 1 174 ? -15.665 -12.711 38.056 1.00 88.12 174 LEU A CA 1
ATOM 1390 C C . LEU A 1 174 ? -17.121 -12.340 37.748 1.00 88.12 174 LEU A C 1
ATOM 1392 O O . LEU A 1 174 ? -17.985 -12.522 38.597 1.00 88.12 174 LEU A O 1
ATOM 1396 N N . ALA A 1 175 ? -17.407 -11.886 36.525 1.00 84.25 175 ALA A N 1
ATOM 1397 C CA . ALA A 1 175 ? -18.769 -11.546 36.118 1.00 84.25 175 ALA A CA 1
ATOM 1398 C C . ALA A 1 175 ? -19.720 -12.757 36.160 1.00 84.25 175 ALA A C 1
ATOM 1400 O O . ALA A 1 175 ? -20.897 -12.598 36.473 1.00 84.25 175 ALA A O 1
ATOM 1401 N N . TYR A 1 176 ? -19.216 -13.960 35.867 1.00 86.38 176 TYR A N 1
ATOM 1402 C CA . TYR A 1 176 ? -19.989 -15.198 35.965 1.00 86.38 176 TYR A CA 1
ATOM 1403 C C . TYR A 1 176 ? -20.338 -15.542 37.418 1.00 86.38 176 TYR A C 1
ATOM 1405 O O . TYR A 1 176 ? -21.494 -15.841 37.707 1.00 86.38 176 TYR A O 1
ATOM 1413 N N . LYS A 1 177 ? -19.368 -15.438 38.339 1.00 87.88 177 LYS A N 1
ATOM 1414 C CA . LYS A 1 177 ? -19.602 -15.653 39.778 1.00 87.88 177 LYS A CA 1
ATOM 1415 C C . LYS A 1 177 ? -20.592 -14.647 40.356 1.00 87.88 177 LYS A C 1
ATOM 1417 O O . LYS A 1 177 ? -21.460 -15.031 41.134 1.00 87.88 177 LYS A O 1
ATOM 1422 N N . ASP A 1 178 ? -20.496 -13.384 39.941 1.00 85.88 178 ASP A N 1
ATOM 1423 C CA . ASP A 1 178 ? -21.483 -12.371 40.312 1.00 85.88 178 ASP A CA 1
ATOM 1424 C C . ASP A 1 178 ? -22.880 -12.778 39.833 1.00 85.88 178 ASP A C 1
ATOM 1426 O O . ASP A 1 178 ? -23.820 -12.766 40.620 1.00 85.88 178 ASP A O 1
ATOM 1430 N N . ASP A 1 179 ? -23.043 -13.168 38.564 1.00 84.25 179 ASP A N 1
ATOM 1431 C CA . ASP A 1 179 ? -24.354 -13.567 38.032 1.00 84.25 179 ASP A CA 1
ATOM 1432 C C . ASP A 1 179 ? -24.924 -14.821 38.731 1.00 84.25 179 ASP A C 1
ATOM 1434 O O . ASP A 1 179 ? -26.141 -14.928 38.880 1.00 84.25 179 ASP A O 1
ATOM 1438 N N . GLU A 1 180 ? -24.083 -15.739 39.212 1.00 87.62 180 GLU A N 1
ATOM 1439 C CA . GLU A 1 180 ? -24.507 -16.900 40.006 1.00 87.62 180 GLU A CA 1
ATOM 1440 C C . GLU A 1 180 ? -25.018 -16.494 41.400 1.00 87.62 180 GLU A C 1
ATOM 1442 O O . GLU A 1 180 ? -26.109 -16.910 41.791 1.00 87.62 180 GLU A O 1
ATOM 1447 N N . LEU A 1 181 ? -24.311 -15.595 42.097 1.00 88.62 181 LEU A N 1
ATOM 1448 C CA . LEU A 1 181 ? -24.778 -14.998 43.358 1.00 88.62 181 LEU A CA 1
ATOM 1449 C C . LEU A 1 181 ? -26.091 -14.223 43.177 1.00 88.62 181 LEU A C 1
ATOM 1451 O O . LEU A 1 181 ? -26.974 -14.255 44.031 1.00 88.62 181 LEU A O 1
ATOM 1455 N N . TRP A 1 182 ? -26.255 -13.539 42.045 1.00 82.44 182 TRP A N 1
ATOM 1456 C CA . TRP A 1 182 ? -27.506 -12.845 41.742 1.00 82.44 182 TRP A CA 1
ATOM 1457 C C . TRP A 1 182 ? -28.657 -13.806 41.458 1.00 82.44 182 TRP A C 1
ATOM 1459 O O . TRP A 1 182 ? -29.789 -13.510 41.835 1.00 82.44 182 TRP A O 1
ATOM 1469 N N . ARG A 1 183 ? -28.397 -14.960 40.832 1.00 84.38 183 ARG A N 1
ATOM 1470 C CA . ARG A 1 183 ? -29.416 -15.999 40.622 1.00 84.38 183 ARG A CA 1
ATOM 1471 C C . ARG A 1 183 ? -29.870 -16.625 41.935 1.00 84.38 183 ARG A C 1
ATOM 1473 O O . ARG A 1 183 ? -31.070 -16.818 42.107 1.00 84.38 183 ARG A O 1
ATOM 1480 N N . THR A 1 184 ? -28.951 -16.901 42.859 1.00 85.94 184 THR A N 1
ATOM 1481 C CA . THR A 1 184 ? -29.313 -17.444 44.176 1.00 85.94 184 THR A CA 1
ATOM 1482 C C . THR A 1 184 ? -30.097 -16.425 45.003 1.00 85.94 184 THR A C 1
ATOM 1484 O O . THR A 1 184 ? -31.134 -16.776 45.561 1.00 85.94 184 THR A O 1
ATOM 1487 N N . LEU A 1 185 ? -29.696 -15.148 44.996 1.00 82.44 185 LEU A N 1
ATOM 1488 C CA . LEU A 1 185 ? -30.461 -14.063 45.628 1.00 82.44 185 LEU A CA 1
ATOM 1489 C C . LEU A 1 185 ? -31.847 -13.866 44.989 1.00 82.44 185 LEU A C 1
ATOM 1491 O O . LEU A 1 185 ? -32.826 -13.645 45.701 1.00 82.44 185 LEU A O 1
ATOM 1495 N N . ALA A 1 186 ? -31.960 -13.985 43.662 1.00 82.81 186 ALA A N 1
ATOM 1496 C CA . ALA A 1 186 ? -33.246 -13.911 42.963 1.00 82.81 186 ALA A CA 1
ATOM 1497 C C . ALA A 1 186 ? -34.176 -15.050 43.376 1.00 82.81 186 ALA A C 1
ATOM 1499 O O . ALA A 1 186 ? -35.316 -14.788 43.762 1.00 82.81 186 ALA A O 1
ATOM 1500 N N . ALA A 1 187 ? -33.672 -16.286 43.366 1.00 85.00 187 ALA A N 1
ATOM 1501 C CA . ALA A 1 187 ? -34.422 -17.463 43.788 1.00 85.00 187 ALA A CA 1
ATOM 1502 C C . ALA A 1 187 ? -34.878 -17.356 45.253 1.00 85.00 187 ALA A C 1
ATOM 1504 O O . ALA A 1 187 ? -36.027 -17.661 45.561 1.00 85.00 187 ALA A O 1
ATOM 1505 N N . ALA A 1 188 ? -34.016 -16.850 46.141 1.00 81.69 188 ALA A N 1
ATOM 1506 C CA . ALA A 1 188 ? -34.365 -16.623 47.541 1.00 81.69 188 ALA A CA 1
ATOM 1507 C C . ALA A 1 188 ? -35.462 -15.558 47.711 1.00 81.69 188 ALA A C 1
ATOM 1509 O O . ALA A 1 188 ? -36.337 -15.710 48.559 1.00 81.69 188 ALA A O 1
ATOM 1510 N N . SER A 1 189 ? -35.464 -14.499 46.892 1.00 78.88 189 SER A N 1
ATOM 1511 C CA . SER A 1 189 ? -36.474 -13.440 47.012 1.00 78.88 189 SER A CA 1
ATOM 1512 C C . SER A 1 189 ? -37.882 -13.886 46.592 1.00 78.88 189 SER A C 1
ATOM 1514 O O . SER A 1 189 ? -38.858 -13.403 47.173 1.00 78.88 189 SER A O 1
ATOM 1516 N N . LEU A 1 190 ? -37.979 -14.835 45.651 1.00 81.00 190 LEU A N 1
ATOM 1517 C CA . LEU A 1 190 ? -39.235 -15.386 45.127 1.00 81.00 190 LEU A CA 1
ATOM 1518 C C . LEU A 1 190 ? -39.908 -16.410 46.058 1.00 81.00 190 LEU A C 1
ATOM 1520 O O . LEU A 1 190 ? -41.099 -16.652 45.894 1.00 81.00 190 LEU A O 1
ATOM 1524 N N . ASN A 1 191 ? -39.196 -16.981 47.037 1.00 81.75 191 ASN A N 1
ATOM 1525 C CA . ASN A 1 191 ? -39.781 -17.923 47.996 1.00 81.75 191 ASN A CA 1
ATOM 1526 C C . ASN A 1 191 ? -40.402 -17.178 49.191 1.00 81.75 191 ASN A C 1
ATOM 1528 O O . ASN A 1 191 ? -39.658 -16.614 50.001 1.00 81.75 191 ASN A O 1
ATOM 1532 N N . PRO A 1 192 ? -41.741 -17.142 49.341 1.00 73.25 192 PRO A N 1
ATOM 1533 C CA . PRO A 1 192 ? -42.405 -16.394 50.412 1.00 73.25 192 PRO A CA 1
ATOM 1534 C C . PRO A 1 192 ? -42.024 -16.890 51.814 1.00 73.25 192 PRO A C 1
ATOM 1536 O O . PRO A 1 192 ? -41.924 -16.060 52.715 1.00 73.25 192 PRO A O 1
ATOM 1539 N N . ASP A 1 193 ? -41.693 -18.177 51.951 1.00 78.69 193 ASP A N 1
ATOM 1540 C CA . ASP A 1 193 ? -41.491 -18.865 53.234 1.00 78.69 193 ASP A CA 1
ATOM 1541 C C . ASP A 1 193 ? -40.035 -18.883 53.738 1.00 78.69 193 ASP A C 1
ATOM 1543 O O . ASP A 1 193 ? -39.720 -19.584 54.699 1.00 78.69 193 ASP A O 1
ATOM 1547 N N . HIS A 1 194 ? -39.107 -18.148 53.107 1.00 71.25 194 HIS A N 1
ATOM 1548 C CA . HIS A 1 194 ? -37.704 -18.154 53.537 1.00 71.25 194 HIS A CA 1
ATOM 1549 C C . HIS A 1 194 ? -37.537 -17.392 54.874 1.00 71.25 194 HIS A C 1
ATOM 1551 O O . HIS A 1 194 ? -37.719 -16.172 54.905 1.00 71.25 194 HIS A O 1
ATOM 1557 N N . PRO A 1 195 ? -37.133 -18.053 55.977 1.00 70.56 195 PRO A N 1
ATOM 1558 C CA . PRO A 1 195 ? -37.250 -17.518 57.342 1.00 70.56 195 PRO A CA 1
ATOM 1559 C C . PRO A 1 195 ? -36.245 -16.406 57.701 1.00 70.56 195 PRO A C 1
ATOM 1561 O O . PRO A 1 195 ? -36.205 -15.958 58.843 1.00 70.56 195 PRO A O 1
ATOM 1564 N N . SER A 1 196 ? -35.411 -15.956 56.758 1.00 66.25 196 SER A N 1
ATOM 1565 C CA . SER A 1 196 ? -34.236 -15.117 57.041 1.00 66.25 196 SER A CA 1
ATOM 1566 C C . SER A 1 196 ? -34.277 -13.694 56.470 1.00 66.25 196 SER A C 1
ATOM 1568 O O . SER A 1 196 ? -33.281 -12.988 56.585 1.00 66.25 196 SER A O 1
ATOM 1570 N N . LEU A 1 197 ? -35.363 -13.268 55.814 1.00 59.19 197 LEU A N 1
ATOM 1571 C CA . LEU A 1 197 ? -35.461 -11.941 55.185 1.00 59.19 197 LEU A CA 1
ATOM 1572 C C . LEU A 1 197 ? -36.698 -11.199 55.703 1.00 59.19 197 LEU A C 1
ATOM 1574 O O . LEU A 1 197 ? -37.815 -11.427 55.239 1.00 59.19 197 LEU A O 1
ATOM 1578 N N . GLN A 1 198 ? -36.496 -10.300 56.670 1.00 68.12 198 GLN A N 1
ATOM 1579 C CA . GLN A 1 198 ? -37.539 -9.383 57.135 1.00 68.12 198 GLN A CA 1
ATOM 1580 C C . GLN A 1 198 ? -37.924 -8.405 56.006 1.00 68.12 198 GLN A C 1
ATOM 1582 O O . GLN A 1 198 ? -37.114 -8.081 55.137 1.00 68.12 198 GLN A O 1
ATOM 1587 N N . GLY A 1 199 ? -39.176 -7.933 55.992 1.00 68.12 199 GLY A N 1
ATOM 1588 C CA . GLY A 1 199 ? -39.772 -7.218 54.849 1.00 68.12 199 GLY A CA 1
ATOM 1589 C C . GLY A 1 199 ? -38.993 -5.997 54.329 1.00 68.12 199 GLY A C 1
ATOM 1590 O O . GLY A 1 199 ? -39.040 -5.716 53.131 1.00 68.12 199 GLY A O 1
ATOM 1591 N N . HIS A 1 200 ? -38.225 -5.315 55.185 1.00 68.31 200 HIS A N 1
ATOM 1592 C CA . HIS A 1 200 ? -37.395 -4.170 54.792 1.00 68.31 200 HIS A CA 1
ATOM 1593 C C . HIS A 1 200 ? -36.215 -4.556 53.880 1.00 68.31 200 HIS A C 1
ATOM 1595 O O . HIS A 1 200 ? -35.921 -3.831 52.926 1.00 68.31 200 HIS A O 1
ATOM 1601 N N . ASP A 1 201 ? -35.603 -5.725 54.084 1.00 74.38 201 ASP A N 1
ATOM 1602 C CA . ASP A 1 201 ? -34.478 -6.194 53.263 1.00 74.38 201 ASP A CA 1
ATOM 1603 C C . ASP A 1 201 ? -34.941 -6.656 51.874 1.00 74.38 201 ASP A C 1
ATOM 1605 O O . ASP A 1 201 ? -34.237 -6.493 50.874 1.00 74.38 201 ASP A O 1
ATOM 1609 N N . ARG A 1 202 ? -36.177 -7.161 51.776 1.00 71.44 202 ARG A N 1
ATOM 1610 C CA . ARG A 1 202 ? -36.791 -7.582 50.506 1.00 71.44 202 ARG A CA 1
ATOM 1611 C C . ARG A 1 202 ? -36.948 -6.425 49.518 1.00 71.44 202 ARG A C 1
ATOM 1613 O O . ARG A 1 202 ? -36.564 -6.561 48.355 1.00 71.44 202 ARG A O 1
ATOM 1620 N N . ALA A 1 203 ? -37.467 -5.285 49.975 1.00 77.56 203 ALA A N 1
ATOM 1621 C CA . ALA A 1 203 ? -37.642 -4.101 49.132 1.00 77.56 203 ALA A CA 1
ATOM 1622 C C . ALA A 1 203 ? -36.292 -3.536 48.651 1.00 77.56 203 ALA A C 1
ATOM 1624 O O . ALA A 1 203 ? -36.155 -3.136 47.490 1.00 77.56 203 ALA A O 1
ATOM 1625 N N . ALA A 1 204 ? -35.267 -3.568 49.510 1.00 80.75 204 ALA A N 1
ATOM 1626 C CA . ALA A 1 204 ? -33.915 -3.152 49.150 1.00 80.75 204 ALA A CA 1
ATOM 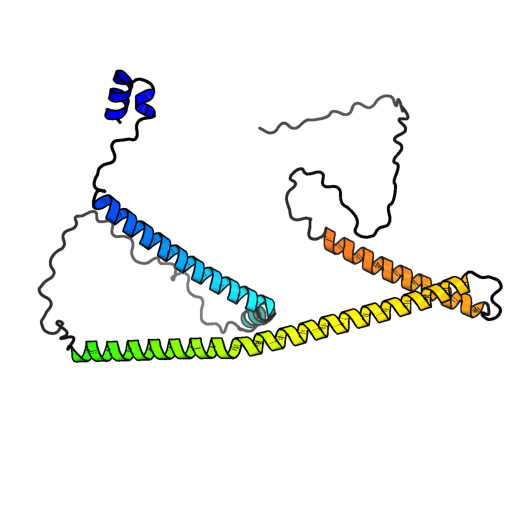1627 C C . ALA A 1 204 ? -33.317 -4.045 48.047 1.00 80.75 204 ALA A C 1
ATOM 1629 O O . ALA A 1 204 ? -32.812 -3.531 47.045 1.00 80.75 204 ALA A O 1
ATOM 1630 N N . VAL A 1 205 ? -33.437 -5.373 48.171 1.00 80.06 205 VAL A N 1
ATOM 1631 C CA . VAL A 1 205 ? -32.948 -6.332 47.163 1.00 80.06 205 VAL A CA 1
ATOM 1632 C C . VAL A 1 205 ? -33.669 -6.156 45.820 1.00 80.06 205 VAL A C 1
ATOM 1634 O O . VAL A 1 205 ? -33.012 -6.100 44.775 1.00 80.06 205 VAL A O 1
ATOM 1637 N N . GLN A 1 206 ? -34.995 -5.980 45.827 1.00 81.25 206 GLN A N 1
ATOM 1638 C CA . GLN A 1 206 ? -35.773 -5.713 44.608 1.00 81.25 206 GLN A CA 1
ATOM 1639 C C . GLN A 1 206 ? -35.350 -4.401 43.925 1.00 81.25 206 GLN A C 1
ATOM 1641 O O . GLN A 1 206 ? -35.158 -4.364 42.706 1.00 81.25 206 GLN A O 1
ATOM 1646 N N . GLY A 1 207 ? -35.120 -3.337 44.701 1.00 85.38 207 GLY A N 1
ATOM 1647 C CA . GLY A 1 207 ? -34.656 -2.051 44.179 1.00 85.38 207 GLY A CA 1
ATOM 1648 C C . GLY A 1 207 ? -33.253 -2.103 43.559 1.00 85.38 207 GLY A C 1
ATOM 1649 O O . GLY A 1 207 ? -32.969 -1.375 42.602 1.00 85.38 207 GLY A O 1
ATOM 1650 N N . VAL A 1 208 ? -32.363 -2.962 44.068 1.00 85.38 208 VAL A N 1
ATOM 1651 C CA . VAL A 1 208 ? -31.037 -3.186 43.465 1.00 85.38 208 VAL A CA 1
ATOM 1652 C C . VAL A 1 208 ? -31.150 -4.011 42.177 1.00 85.38 208 VAL A C 1
ATOM 1654 O O . VAL A 1 208 ? -30.494 -3.677 41.186 1.00 85.38 208 VAL A O 1
ATOM 1657 N N . MET A 1 209 ? -32.024 -5.025 42.136 1.00 82.31 209 MET A N 1
ATOM 1658 C CA . MET A 1 209 ? -32.279 -5.802 40.915 1.00 82.31 209 MET A CA 1
ATOM 1659 C C . MET A 1 209 ? -32.824 -4.946 39.776 1.00 82.31 209 MET A C 1
ATOM 1661 O O . MET A 1 209 ? -32.308 -5.027 38.658 1.00 82.31 209 MET A O 1
ATOM 1665 N N . LEU A 1 210 ? -33.810 -4.091 40.055 1.00 84.38 210 LEU A N 1
ATOM 1666 C CA . LEU A 1 210 ? -34.422 -3.236 39.039 1.00 84.38 210 LEU A CA 1
ATOM 1667 C C . LEU A 1 210 ? -33.404 -2.254 38.440 1.00 84.38 210 LEU A C 1
ATOM 1669 O O . LEU A 1 210 ? -33.296 -2.139 37.217 1.00 84.38 210 LEU A O 1
ATOM 1673 N N . ARG A 1 211 ? -32.579 -1.620 39.287 1.00 84.94 211 ARG A N 1
ATOM 1674 C CA . ARG A 1 211 ? -31.502 -0.721 38.838 1.00 84.94 211 ARG A CA 1
ATOM 1675 C C . ARG A 1 211 ? -30.461 -1.443 37.982 1.00 84.94 211 ARG A C 1
ATOM 1677 O O . ARG A 1 211 ? -30.016 -0.903 36.970 1.00 84.94 211 ARG A O 1
ATOM 1684 N N . ARG A 1 212 ? -30.099 -2.681 38.334 1.00 80.75 212 ARG A N 1
ATOM 1685 C CA . ARG A 1 212 ? -29.164 -3.501 37.543 1.00 80.75 212 ARG A CA 1
ATOM 1686 C C . ARG A 1 212 ? -29.774 -3.939 36.204 1.00 80.75 212 ARG A C 1
ATOM 1688 O O . ARG A 1 212 ? -29.067 -3.925 35.195 1.00 80.75 212 ARG A O 1
ATOM 1695 N N . MET A 1 213 ? -31.065 -4.280 36.164 1.00 80.31 213 MET A N 1
ATOM 1696 C CA . MET A 1 213 ? -31.788 -4.568 34.915 1.00 80.31 213 MET A CA 1
ATOM 1697 C C . MET A 1 213 ? -31.839 -3.346 33.993 1.00 80.31 213 MET A C 1
ATOM 1699 O O . MET A 1 213 ? -31.486 -3.462 32.820 1.00 80.31 213 MET A O 1
ATOM 1703 N N . GLN A 1 214 ? -32.187 -2.169 34.520 1.00 81.06 214 GLN A N 1
ATOM 1704 C CA . GLN A 1 214 ? -32.182 -0.918 33.752 1.00 81.06 214 GLN A CA 1
ATOM 1705 C C . GLN A 1 214 ? -30.781 -0.567 33.236 1.00 81.06 214 GLN A C 1
ATOM 1707 O O . GLN A 1 214 ? -30.630 -0.202 32.071 1.00 81.06 214 GLN A O 1
ATOM 1712 N N . ALA A 1 215 ? -29.735 -0.756 34.047 1.00 79.44 215 ALA A N 1
ATOM 1713 C CA . ALA A 1 215 ? -28.357 -0.547 33.607 1.00 79.44 215 ALA A CA 1
ATOM 1714 C C . ALA A 1 215 ? -27.967 -1.483 32.446 1.00 79.44 215 ALA A C 1
ATOM 1716 O O . ALA A 1 215 ? -27.362 -1.034 31.472 1.00 79.44 215 ALA A O 1
ATOM 1717 N N . ARG A 1 216 ? -28.354 -2.768 32.500 1.00 77.00 216 ARG A N 1
ATOM 1718 C CA . ARG A 1 216 ? -28.152 -3.713 31.385 1.00 77.00 216 ARG A CA 1
ATOM 1719 C C . ARG A 1 216 ? -28.912 -3.284 30.130 1.00 77.00 216 ARG A C 1
ATOM 1721 O O . ARG A 1 216 ? -28.337 -3.316 29.043 1.00 77.00 216 ARG A O 1
ATOM 1728 N N . HIS A 1 217 ? -30.160 -2.848 30.284 1.00 77.19 217 HIS A N 1
ATOM 1729 C CA . HIS A 1 217 ? -30.985 -2.375 29.175 1.00 77.19 217 HIS A CA 1
ATOM 1730 C C . HIS A 1 217 ? -30.358 -1.155 28.482 1.00 77.19 217 HIS A C 1
ATOM 1732 O O . HIS A 1 217 ? -30.220 -1.145 27.262 1.00 77.19 217 HIS A O 1
ATOM 1738 N N . ASN A 1 218 ? -29.864 -0.181 29.252 1.00 75.62 218 ASN A N 1
ATOM 1739 C CA . ASN A 1 218 ? -29.212 1.019 28.717 1.00 75.62 218 ASN A CA 1
ATOM 1740 C C . ASN A 1 218 ? -27.899 0.705 27.978 1.00 75.62 218 ASN A C 1
ATOM 1742 O O . ASN A 1 218 ? -27.628 1.284 26.926 1.00 75.62 218 ASN A O 1
ATOM 1746 N N . VAL A 1 219 ? -27.099 -0.248 28.475 1.00 75.62 219 VAL A N 1
ATOM 1747 C CA . VAL A 1 219 ? -25.870 -0.694 27.791 1.00 75.62 219 VAL A CA 1
ATOM 1748 C C . VAL A 1 219 ? -26.190 -1.401 26.470 1.00 75.62 219 VAL A C 1
ATOM 1750 O O . VAL A 1 219 ? -25.494 -1.185 25.478 1.00 75.62 219 VAL A O 1
ATOM 1753 N N . CYS A 1 220 ? -27.240 -2.225 26.429 1.00 67.56 220 CYS A N 1
ATOM 1754 C CA . CYS A 1 220 ? -27.697 -2.868 25.196 1.00 67.56 220 CYS A CA 1
ATOM 1755 C C . CYS A 1 220 ? -28.260 -1.848 24.193 1.00 67.56 220 CYS A C 1
ATOM 1757 O O . CYS A 1 220 ? -27.880 -1.887 23.024 1.00 67.56 220 CYS A O 1
ATOM 1759 N N . ALA A 1 221 ? -29.081 -0.898 24.646 1.00 68.50 221 ALA A N 1
ATOM 1760 C CA . ALA A 1 221 ? -29.678 0.134 23.798 1.00 68.50 221 ALA A CA 1
ATOM 1761 C C . ALA A 1 221 ? -28.625 1.065 23.166 1.00 68.50 221 ALA A C 1
ATOM 1763 O O . ALA A 1 221 ? -28.651 1.290 21.957 1.00 68.50 221 ALA A O 1
ATOM 1764 N N . GLY A 1 222 ? -27.631 1.530 23.935 1.00 67.50 222 GLY A N 1
ATOM 1765 C CA . GLY A 1 222 ? -26.548 2.373 23.401 1.00 67.50 222 GLY A CA 1
ATOM 1766 C C . GLY A 1 222 ? -25.656 1.656 22.375 1.00 67.50 222 GLY A C 1
ATOM 1767 O O . GLY A 1 222 ? -25.142 2.260 21.429 1.00 67.50 222 GLY A O 1
ATOM 1768 N N . LYS A 1 223 ? -25.503 0.334 22.511 1.00 63.78 223 LYS A N 1
ATOM 1769 C CA . LYS A 1 223 ? -24.739 -0.487 21.562 1.00 63.78 223 LYS A CA 1
ATOM 1770 C C . LYS A 1 223 ? -25.483 -0.723 20.245 1.00 63.78 223 LYS A C 1
ATOM 1772 O O . LYS A 1 223 ? -24.844 -0.855 19.208 1.00 63.78 223 LYS A O 1
ATOM 1777 N N . ILE A 1 224 ? -26.815 -0.743 20.283 1.00 61.41 224 ILE A N 1
ATOM 1778 C CA . ILE A 1 224 ? -27.664 -0.822 19.089 1.00 61.41 224 ILE A CA 1
ATOM 1779 C C . ILE A 1 224 ? -27.693 0.534 18.366 1.00 61.41 224 ILE A C 1
ATOM 1781 O O . ILE A 1 224 ? -27.519 0.566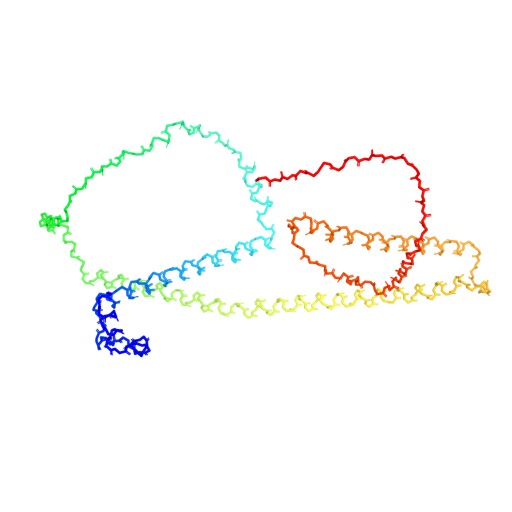 17.150 1.00 61.41 224 ILE A O 1
ATOM 1785 N N . GLY A 1 225 ? -27.801 1.649 19.101 1.00 57.66 225 GLY A N 1
ATOM 1786 C CA . GLY A 1 225 ? -27.755 3.002 18.527 1.00 57.66 225 GLY A CA 1
ATOM 1787 C C . GLY A 1 225 ? -26.457 3.282 17.759 1.00 57.66 225 GLY A C 1
ATOM 1788 O O . GLY A 1 225 ? -26.497 3.665 16.595 1.00 57.66 225 GLY A O 1
ATOM 1789 N N . SER A 1 226 ? -25.305 2.959 18.356 1.00 57.91 226 SER A N 1
ATOM 1790 C CA . SER A 1 226 ? -23.993 3.125 17.701 1.00 57.91 226 SER A CA 1
ATOM 1791 C C . SER A 1 226 ? -23.755 2.207 16.489 1.00 57.91 226 SER A C 1
ATOM 1793 O O . SER A 1 226 ? -22.947 2.542 15.627 1.00 57.91 226 SER A O 1
ATOM 1795 N N . MET A 1 227 ? -24.445 1.063 16.383 1.00 55.00 227 MET A N 1
ATOM 1796 C CA . MET A 1 227 ? -24.383 0.213 15.184 1.00 55.00 227 MET A CA 1
ATOM 1797 C C . MET A 1 227 ? -25.278 0.722 14.048 1.00 55.00 227 MET A C 1
ATOM 1799 O O . MET A 1 227 ? -24.949 0.506 12.882 1.00 55.00 227 MET A O 1
ATOM 1803 N N . LEU A 1 228 ? -26.393 1.383 14.370 1.00 56.31 228 LEU A N 1
ATOM 1804 C CA . LEU A 1 228 ? -27.305 1.971 13.383 1.00 56.31 228 LEU A CA 1
ATOM 1805 C C . LEU A 1 228 ? -26.748 3.273 12.790 1.00 56.31 228 LEU A C 1
ATOM 1807 O O . LEU A 1 228 ? -26.904 3.514 11.597 1.00 56.31 228 LEU A O 1
ATOM 1811 N N . GLU A 1 229 ? -26.021 4.060 13.584 1.00 53.94 229 GLU A N 1
ATOM 1812 C CA . GLU A 1 229 ? -25.421 5.332 13.154 1.00 53.94 229 GLU A CA 1
ATOM 1813 C C . GLU A 1 229 ? -24.221 5.154 12.197 1.00 53.94 229 GLU A C 1
ATOM 1815 O O . GLU A 1 229 ? -23.869 6.063 11.453 1.00 53.94 229 GLU A O 1
ATOM 1820 N N . LEU A 1 230 ? -23.628 3.955 12.142 1.00 55.62 230 LEU A N 1
ATOM 1821 C CA . LEU A 1 230 ? -22.560 3.605 11.192 1.00 55.62 230 LEU A CA 1
ATOM 1822 C C . LEU A 1 230 ? -23.074 3.093 9.833 1.00 55.62 230 LEU A C 1
ATOM 1824 O O . LEU A 1 230 ? -22.260 2.769 8.972 1.00 55.62 230 LEU A O 1
ATOM 1828 N N . ARG A 1 231 ? -24.396 2.994 9.623 1.00 50.94 231 ARG A N 1
ATOM 1829 C CA . ARG A 1 231 ? -24.997 2.446 8.388 1.00 50.94 231 ARG A CA 1
ATOM 1830 C C . ARG A 1 231 ? -25.803 3.446 7.555 1.00 50.94 231 ARG A C 1
ATOM 1832 O O . ARG A 1 231 ? -26.316 3.064 6.510 1.00 50.94 231 ARG A O 1
ATOM 1839 N N . SER A 1 232 ? -25.905 4.706 7.969 1.00 52.91 232 SER A N 1
ATOM 1840 C CA . SER A 1 232 ? -26.704 5.727 7.275 1.00 52.91 232 SER A CA 1
ATOM 1841 C C . SER A 1 232 ? -26.002 6.430 6.101 1.00 52.91 232 SER A C 1
ATOM 1843 O O . SER A 1 232 ? -26.606 7.317 5.508 1.00 52.91 232 SER A O 1
ATOM 1845 N N . ASN A 1 233 ? -24.777 6.036 5.722 1.00 54.00 233 ASN A N 1
ATOM 1846 C CA . ASN A 1 233 ? -24.014 6.692 4.644 1.00 54.00 233 ASN A CA 1
ATOM 1847 C C . ASN A 1 233 ? -23.797 5.852 3.371 1.00 54.00 233 ASN A C 1
ATOM 1849 O O . ASN A 1 233 ? -23.119 6.327 2.465 1.00 54.00 233 ASN A O 1
ATOM 1853 N N . ASP A 1 234 ? -24.391 4.660 3.254 1.00 50.66 234 ASP A N 1
ATOM 1854 C CA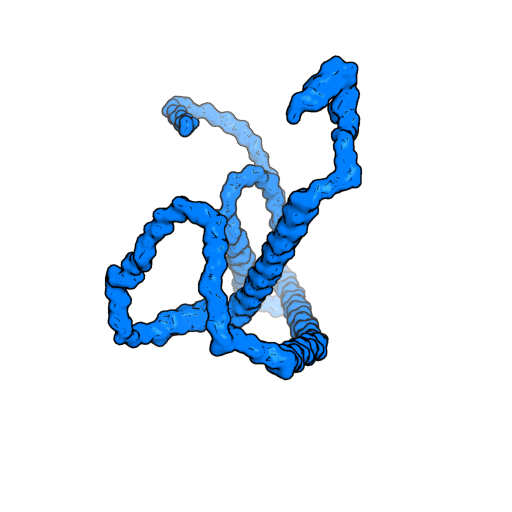 . ASP A 1 234 ? -24.267 3.841 2.041 1.00 50.66 234 ASP A CA 1
ATOM 1855 C C . ASP A 1 234 ? -25.594 3.774 1.268 1.00 50.66 234 ASP A C 1
ATOM 1857 O O . ASP A 1 234 ? -26.652 3.453 1.810 1.00 50.66 234 ASP A O 1
ATOM 1861 N N . HIS A 1 235 ? -25.517 4.114 -0.021 1.00 50.38 235 HIS A N 1
ATOM 1862 C CA . HIS A 1 235 ? -26.618 4.192 -0.982 1.00 50.38 235 HIS A CA 1
ATOM 1863 C C . HIS A 1 235 ? -27.496 2.922 -1.048 1.00 50.38 235 HIS A C 1
ATOM 1865 O O . HIS A 1 235 ? -26.988 1.804 -0.911 1.00 50.38 235 HIS A O 1
ATOM 1871 N N . PRO A 1 236 ? -28.804 3.053 -1.353 1.00 51.31 236 PRO A N 1
ATOM 1872 C CA . PRO A 1 236 ? -29.702 1.911 -1.442 1.00 51.31 236 PRO A CA 1
ATOM 1873 C C . PRO A 1 236 ? -29.448 1.129 -2.738 1.00 51.31 236 PRO A C 1
ATOM 1875 O O . PRO A 1 236 ? -29.885 1.527 -3.815 1.00 51.31 236 PRO A O 1
ATOM 1878 N N . SER A 1 237 ? -28.779 -0.018 -2.628 1.00 46.69 237 SER A N 1
ATOM 1879 C CA . SER A 1 237 ? -28.925 -1.100 -3.604 1.00 46.69 237 SER A CA 1
ATOM 1880 C C . SER A 1 237 ? -29.736 -2.225 -2.968 1.00 46.69 237 SER A C 1
ATOM 1882 O O . SER A 1 237 ? -29.499 -2.656 -1.840 1.00 46.69 237 SER A O 1
ATOM 1884 N N . SER A 1 238 ? -30.778 -2.622 -3.685 1.00 51.94 238 SER A N 1
ATOM 1885 C CA . SER A 1 238 ? -31.774 -3.619 -3.323 1.00 51.94 238 SER A CA 1
ATOM 1886 C C . SER A 1 238 ? -31.141 -4.958 -2.939 1.00 51.94 238 SER A C 1
ATOM 1888 O O . SER A 1 238 ? -30.605 -5.668 -3.789 1.00 51.94 238 SER A O 1
ATOM 1890 N N . GLY A 1 239 ? -31.267 -5.336 -1.669 1.00 44.72 239 GLY A N 1
ATOM 1891 C CA . GLY A 1 239 ? -30.919 -6.666 -1.188 1.00 44.72 239 GLY A CA 1
ATOM 1892 C C . GLY A 1 239 ? -31.626 -6.956 0.129 1.00 44.72 239 GLY A C 1
ATOM 1893 O O . GLY A 1 239 ? -31.213 -6.470 1.179 1.00 44.72 239 GLY A O 1
ATOM 1894 N N . PHE A 1 240 ? -32.699 -7.746 0.076 1.00 46.44 240 PHE A N 1
ATOM 1895 C CA . PHE A 1 240 ? -33.346 -8.314 1.258 1.00 46.44 240 PHE A CA 1
ATOM 1896 C C . PHE A 1 240 ? -32.359 -9.256 1.966 1.00 46.44 240 PHE A C 1
ATOM 1898 O O . PHE A 1 240 ? -32.190 -10.410 1.582 1.00 46.44 240 PHE A O 1
ATOM 1905 N N . GLY A 1 241 ? -31.678 -8.748 2.993 1.00 41.34 241 GLY A N 1
ATOM 1906 C CA . GLY A 1 241 ? -30.838 -9.532 3.894 1.00 41.34 241 GLY A CA 1
ATOM 1907 C C . GLY A 1 241 ? -31.540 -9.725 5.233 1.00 41.34 241 GLY A C 1
ATOM 1908 O O . GLY A 1 241 ? -31.707 -8.767 5.985 1.00 41.34 241 GLY A O 1
ATOM 1909 N N . ALA A 1 242 ? -31.939 -10.960 5.542 1.00 52.34 242 ALA A N 1
ATOM 1910 C CA . ALA A 1 242 ? -32.475 -11.329 6.848 1.00 52.34 242 ALA A CA 1
ATOM 1911 C C . ALA A 1 242 ? -31.437 -11.051 7.954 1.00 52.34 242 ALA A C 1
ATOM 1913 O O . ALA A 1 242 ? -30.351 -11.635 7.976 1.00 52.34 242 ALA A O 1
ATOM 1914 N N . LEU A 1 243 ? -31.767 -10.141 8.874 1.00 42.38 243 LEU A N 1
ATOM 1915 C CA . LEU A 1 243 ? -30.940 -9.798 10.029 1.00 42.38 243 LEU A CA 1
ATOM 1916 C C . LEU A 1 243 ? -31.183 -10.803 11.160 1.00 42.38 243 LEU A C 1
ATOM 1918 O O . LEU A 1 243 ? -32.219 -10.781 11.819 1.00 42.38 243 LEU A O 1
ATOM 1922 N N . PHE A 1 244 ? -30.197 -11.661 11.422 1.00 43.81 244 PHE A N 1
ATOM 1923 C CA . PHE A 1 244 ? -30.125 -12.422 12.668 1.00 43.81 244 PHE A CA 1
ATOM 1924 C C . PHE A 1 244 ? -29.631 -11.511 13.801 1.00 43.81 244 PHE A C 1
ATOM 1926 O O . PHE A 1 244 ? -28.513 -10.995 13.761 1.00 43.81 244 PHE A O 1
ATOM 1933 N N . SER A 1 245 ? -30.462 -11.325 14.829 1.00 47.56 245 SER A N 1
ATOM 1934 C CA . SER A 1 245 ? -30.063 -10.683 16.085 1.00 47.56 245 SER A CA 1
ATOM 1935 C C . SER A 1 245 ? -29.091 -11.590 16.860 1.00 47.56 245 SER A C 1
ATOM 1937 O O . SER A 1 245 ? -29.370 -12.781 17.011 1.00 47.56 245 SER A O 1
ATOM 1939 N N . PRO A 1 246 ? -27.966 -11.074 17.393 1.00 46.00 246 PRO A N 1
ATOM 1940 C CA . PRO A 1 246 ? -27.007 -11.869 18.163 1.00 46.00 246 PRO A CA 1
ATOM 1941 C C . PRO A 1 246 ? -27.463 -12.139 19.609 1.00 46.00 246 PRO A C 1
ATOM 1943 O O . PRO A 1 246 ? -26.775 -12.835 20.356 1.00 46.00 246 PRO A O 1
ATOM 1946 N N . CYS A 1 247 ? -28.614 -11.609 20.027 1.00 45.31 247 CYS A N 1
ATOM 1947 C CA . CYS A 1 247 ? -29.252 -11.968 21.287 1.00 45.31 247 CYS A CA 1
ATOM 1948 C C . CYS A 1 247 ? -30.292 -13.053 20.988 1.00 45.31 247 CYS A C 1
ATOM 1950 O O . CYS A 1 247 ? -31.316 -12.759 20.383 1.00 45.31 247 CYS A O 1
ATOM 1952 N N . GLY A 1 248 ? -30.014 -14.301 21.378 1.00 43.44 248 GLY A N 1
ATOM 1953 C CA . GLY A 1 248 ? -30.804 -15.509 21.082 1.00 43.44 248 GLY A CA 1
ATOM 1954 C C . GLY A 1 248 ? -32.225 -15.575 21.668 1.00 43.44 248 GLY A C 1
ATOM 1955 O O . GLY A 1 248 ? -32.696 -16.657 22.002 1.00 43.44 248 GLY A O 1
ATOM 1956 N N . SER A 1 249 ? -32.920 -14.450 21.801 1.00 47.22 249 SER A N 1
ATOM 1957 C CA . SER A 1 249 ? -34.355 -14.381 22.053 1.00 47.22 249 SER A CA 1
ATOM 1958 C C . SER A 1 249 ? -35.097 -14.418 20.717 1.00 47.22 249 SER A C 1
ATOM 1960 O O . SER A 1 249 ? -35.189 -13.422 20.000 1.00 47.22 249 SER A O 1
ATOM 1962 N N . ARG A 1 250 ? -35.599 -15.605 20.380 1.00 37.50 250 ARG A N 1
ATOM 1963 C CA . ARG A 1 250 ? -36.459 -15.873 19.226 1.00 37.50 250 ARG A CA 1
ATOM 1964 C C . ARG A 1 250 ? -37.846 -15.288 19.515 1.00 37.50 250 ARG A C 1
ATOM 1966 O O . ARG A 1 250 ? -38.682 -15.957 20.109 1.00 37.50 250 ARG A O 1
ATOM 1973 N N . LEU A 1 251 ? -38.070 -14.025 19.160 1.00 37.84 251 LEU A N 1
ATOM 1974 C CA . LEU A 1 251 ? -39.416 -13.451 19.146 1.00 37.84 251 LEU A CA 1
ATOM 1975 C C . LEU A 1 251 ? -40.108 -13.926 17.863 1.00 37.84 251 LEU A C 1
ATOM 1977 O O . LEU A 1 251 ? -39.827 -13.421 16.779 1.00 37.84 251 LEU A O 1
ATOM 1981 N N . PHE A 1 252 ? -40.964 -14.940 17.991 1.00 35.91 252 PHE A N 1
ATOM 1982 C CA . PHE A 1 252 ? -41.988 -15.235 16.993 1.00 35.91 252 PHE A CA 1
ATOM 1983 C C . PHE A 1 252 ? -43.023 -14.109 17.063 1.00 35.91 252 PHE A C 1
ATOM 1985 O O . PHE A 1 252 ? -43.774 -14.010 18.030 1.00 35.91 252 PHE A O 1
ATOM 1992 N N . LEU A 1 253 ? -43.023 -13.232 16.064 1.00 37.72 253 LEU A N 1
ATOM 1993 C CA . LEU A 1 253 ? -44.182 -12.412 15.737 1.00 37.72 253 LEU A CA 1
ATOM 1994 C C . LEU A 1 253 ? -44.873 -13.109 14.567 1.00 37.72 253 LEU A C 1
ATOM 1996 O O . LEU A 1 253 ? -44.553 -12.846 13.410 1.00 37.72 253 LEU A O 1
ATOM 2000 N N . ASP A 1 254 ? -45.788 -14.025 14.882 1.00 36.12 254 ASP A N 1
ATOM 2001 C CA . ASP A 1 254 ? -46.784 -14.486 13.920 1.00 36.12 254 ASP A CA 1
ATOM 2002 C C . ASP A 1 254 ? -47.767 -13.335 13.696 1.00 36.12 254 ASP A C 1
ATOM 2004 O O . ASP A 1 254 ? -48.688 -13.092 14.476 1.00 36.12 254 ASP A O 1
ATOM 2008 N N . TYR A 1 255 ? -47.517 -12.567 12.640 1.00 38.34 255 TYR A N 1
ATOM 2009 C CA . TYR A 1 255 ? -48.435 -11.549 12.154 1.00 38.34 255 TYR A CA 1
ATOM 2010 C C . TYR A 1 255 ? -49.511 -12.254 11.317 1.00 38.34 255 TYR A C 1
ATOM 2012 O O . TYR A 1 255 ? -49.377 -12.419 10.105 1.00 38.34 255 TYR A O 1
ATOM 2020 N N . HIS A 1 256 ? -50.574 -12.720 11.975 1.00 37.62 256 HIS A N 1
ATOM 2021 C CA . HIS A 1 256 ? -51.791 -13.150 11.291 1.00 37.62 256 HIS A CA 1
ATOM 2022 C C . HIS A 1 256 ? -52.463 -11.921 10.664 1.00 37.62 256 HIS A C 1
ATOM 2024 O O . HIS A 1 256 ? -53.086 -11.109 11.346 1.00 37.62 256 HIS A O 1
ATOM 2030 N N . PHE A 1 257 ? -52.309 -11.777 9.348 1.00 34.19 257 PHE A N 1
ATOM 2031 C CA . PHE A 1 257 ? -52.991 -10.766 8.549 1.00 34.19 257 PHE A CA 1
ATOM 2032 C C . PHE A 1 257 ? -54.435 -11.230 8.292 1.00 34.19 257 PHE A C 1
ATOM 2034 O O . PHE A 1 257 ? -54.728 -11.909 7.310 1.00 34.19 257 PHE A O 1
ATOM 2041 N N . SER A 1 258 ? -55.342 -10.914 9.215 1.00 35.19 258 SER A N 1
ATOM 2042 C CA . SER A 1 258 ? -56.782 -11.062 8.994 1.00 35.19 258 SER A CA 1
ATOM 2043 C C . SER A 1 258 ? -57.262 -9.918 8.103 1.00 35.19 258 SER A C 1
ATOM 2045 O O . SER A 1 258 ? -57.304 -8.766 8.528 1.00 35.19 258 SER A O 1
ATOM 2047 N N . HIS A 1 259 ? -57.624 -10.226 6.857 1.00 33.91 259 HIS A N 1
ATOM 2048 C CA . HIS A 1 259 ? -58.308 -9.288 5.972 1.00 33.91 259 HIS A CA 1
ATOM 2049 C C . HIS A 1 259 ? -59.730 -9.028 6.492 1.00 33.91 259 HIS A C 1
ATOM 2051 O O . HIS A 1 259 ? -60.644 -9.808 6.237 1.00 33.91 259 HIS A O 1
ATOM 2057 N N . SER A 1 260 ? -59.932 -7.921 7.205 1.00 32.97 260 SER A N 1
ATOM 2058 C CA . SER A 1 260 ? -61.251 -7.309 7.370 1.00 32.97 260 SER A CA 1
ATOM 2059 C C . SER A 1 260 ? -61.487 -6.345 6.209 1.00 32.97 260 SER A C 1
ATOM 2061 O O . SER A 1 260 ? -60.810 -5.323 6.092 1.00 32.97 260 SER A O 1
ATOM 2063 N N . VAL A 1 261 ? -62.435 -6.691 5.340 1.00 37.78 261 VAL A N 1
ATOM 2064 C CA . VAL A 1 261 ? -62.969 -5.811 4.298 1.00 37.78 261 VAL A CA 1
ATOM 2065 C C . VAL A 1 261 ? -63.704 -4.660 4.986 1.00 37.78 261 VAL A C 1
ATOM 2067 O O . VAL A 1 261 ? -64.764 -4.865 5.568 1.00 37.78 261 VAL A O 1
ATOM 2070 N N . PHE A 1 262 ? -63.132 -3.459 4.929 1.00 32.00 262 PHE A N 1
ATOM 2071 C CA . PHE A 1 262 ? -63.853 -2.216 5.181 1.00 32.00 262 PHE A CA 1
ATOM 2072 C C . PHE A 1 262 ? -64.189 -1.595 3.828 1.00 32.00 262 PHE A C 1
ATOM 2074 O O . PHE A 1 262 ? -63.315 -1.091 3.126 1.00 32.00 262 PHE A O 1
ATOM 2081 N N . THR A 1 263 ? -65.463 -1.653 3.454 1.00 40.94 263 THR A N 1
ATOM 2082 C CA . THR A 1 263 ? -66.041 -0.749 2.461 1.00 40.94 263 THR A CA 1
ATOM 2083 C C . THR A 1 263 ? -66.285 0.583 3.157 1.00 40.94 263 THR A C 1
ATOM 2085 O O . THR A 1 263 ? -67.138 0.665 4.039 1.00 40.94 263 THR A O 1
ATOM 2088 N N . VAL A 1 264 ? -65.523 1.610 2.788 1.00 41.66 264 VAL A N 1
ATOM 2089 C CA . VAL A 1 264 ? -65.862 3.000 3.096 1.00 41.66 264 VAL A CA 1
ATOM 2090 C C . VAL A 1 264 ? -66.000 3.728 1.771 1.00 41.66 264 VAL A C 1
ATOM 2092 O O . VAL A 1 264 ? -65.098 3.718 0.933 1.00 41.66 264 VAL A O 1
ATOM 2095 N N . GLU A 1 265 ? -67.203 4.256 1.602 1.00 44.22 265 GLU A N 1
ATOM 2096 C CA . GLU A 1 265 ? -67.682 5.083 0.512 1.00 44.22 265 GLU A CA 1
ATOM 2097 C C . GLU A 1 265 ? -66.846 6.362 0.355 1.00 44.22 265 GLU A C 1
ATOM 2099 O O . GLU A 1 265 ? -66.353 6.932 1.324 1.00 44.22 265 GLU A O 1
ATOM 2104 N N . GLU A 1 266 ? -66.735 6.788 -0.903 1.00 51.72 266 GLU A N 1
ATOM 2105 C CA . GLU A 1 266 ? -66.478 8.160 -1.351 1.00 51.72 266 GLU A CA 1
ATOM 2106 C C . GLU A 1 266 ? -65.206 8.862 -0.840 1.00 51.72 266 GLU A C 1
ATOM 2108 O O . GLU A 1 266 ? -65.161 9.531 0.188 1.00 51.72 266 GLU A O 1
ATOM 2113 N N . GLY A 1 267 ? -64.164 8.814 -1.674 1.00 36.31 267 GLY A N 1
ATOM 2114 C CA . GLY A 1 267 ? -62.982 9.655 -1.508 1.00 36.31 267 GLY A CA 1
ATOM 2115 C C . GLY A 1 267 ? -61.992 9.507 -2.655 1.00 36.31 267 GLY A C 1
ATOM 2116 O O . GLY A 1 267 ? -60.968 8.843 -2.523 1.00 36.31 267 GLY A O 1
ATOM 2117 N N . THR A 1 268 ? -62.292 10.121 -3.798 1.00 44.78 268 THR A N 1
ATOM 2118 C CA . THR A 1 268 ? -61.359 10.299 -4.921 1.00 44.78 268 THR A CA 1
ATOM 2119 C C . THR A 1 268 ? -60.066 10.978 -4.465 1.00 44.78 268 THR A C 1
ATOM 2121 O O . THR A 1 268 ? -60.071 12.168 -4.155 1.00 44.78 268 THR A O 1
ATOM 2124 N N . PHE A 1 269 ? -58.945 10.255 -4.512 1.00 33.75 269 PHE A N 1
ATOM 2125 C CA . PHE A 1 269 ? -57.602 10.835 -4.478 1.00 33.75 269 PHE A CA 1
ATOM 2126 C C . PHE A 1 269 ? -56.871 10.528 -5.786 1.00 33.75 269 PHE A C 1
ATOM 2128 O O . PHE A 1 269 ? -56.690 9.374 -6.173 1.00 33.75 269 PHE A O 1
ATOM 2135 N N . TRP A 1 270 ? -56.465 11.594 -6.474 1.00 37.88 270 TRP A N 1
ATOM 2136 C CA . TRP A 1 270 ? -55.675 11.553 -7.699 1.00 37.88 270 TRP A CA 1
ATOM 2137 C C . TRP A 1 270 ? -54.219 11.183 -7.391 1.00 37.88 270 TRP A C 1
ATOM 2139 O O . TRP A 1 270 ? -53.529 11.888 -6.656 1.00 37.88 270 TRP A O 1
ATOM 2149 N N . LEU A 1 271 ? -53.731 10.103 -8.003 1.00 37.19 271 LEU A N 1
ATOM 2150 C CA . LEU A 1 271 ? -52.308 9.777 -8.096 1.00 37.19 271 LEU A CA 1
ATOM 2151 C C . LEU A 1 271 ? -51.697 10.548 -9.276 1.00 37.19 271 LEU A C 1
ATOM 2153 O O . LEU A 1 271 ? -51.900 10.186 -10.433 1.00 37.19 271 LEU A O 1
ATOM 2157 N N . ILE A 1 272 ? -50.930 11.605 -8.994 1.00 44.22 272 ILE A N 1
ATOM 2158 C CA . ILE A 1 272 ? -50.050 12.240 -9.987 1.00 44.22 272 ILE A CA 1
ATOM 2159 C C . ILE A 1 272 ? -48.736 11.452 -10.013 1.00 44.22 272 ILE A C 1
ATOM 2161 O O . ILE A 1 272 ? -47.863 11.630 -9.164 1.00 44.22 272 ILE A O 1
ATOM 2165 N N . GLY A 1 273 ? -48.602 10.561 -10.996 1.00 39.09 273 GLY A N 1
ATOM 2166 C CA . GLY A 1 273 ? -47.333 9.935 -11.354 1.00 39.09 273 GLY A CA 1
ATOM 2167 C C . GLY A 1 273 ? -46.445 10.933 -12.097 1.00 39.09 273 GLY A C 1
ATOM 2168 O O . GLY A 1 273 ? -46.790 11.397 -13.181 1.00 39.09 273 GLY A O 1
ATOM 2169 N N . ARG A 1 274 ? -45.295 11.275 -11.512 1.00 46.53 274 ARG A N 1
ATOM 2170 C CA . ARG A 1 274 ? -44.275 12.129 -12.130 1.00 46.53 274 ARG A CA 1
ATOM 2171 C C . ARG A 1 274 ? -43.324 11.246 -12.942 1.00 46.53 274 ARG A C 1
ATOM 2173 O O . ARG A 1 274 ? -42.504 10.532 -12.374 1.00 46.53 274 ARG A O 1
ATOM 2180 N N . GLN A 1 275 ? -43.466 11.283 -14.262 1.00 51.75 275 GLN A N 1
ATOM 2181 C CA . GLN A 1 275 ? -42.559 10.654 -15.223 1.00 51.75 275 GLN A CA 1
ATOM 2182 C C . GLN A 1 275 ? -41.317 11.554 -15.371 1.00 51.75 275 GLN A C 1
ATOM 2184 O O . GLN A 1 275 ? -41.459 12.751 -15.619 1.00 51.75 275 GLN A O 1
ATOM 2189 N N . GLN A 1 276 ? -40.115 11.015 -15.149 1.00 57.94 276 GLN A N 1
ATOM 2190 C CA . GLN A 1 276 ? -38.861 11.695 -15.492 1.00 57.94 276 GLN A CA 1
ATOM 2191 C C . GLN A 1 276 ? -38.479 11.337 -16.933 1.00 57.94 276 GLN A C 1
ATOM 2193 O O . GLN A 1 276 ? -38.480 10.157 -17.290 1.00 57.94 276 GLN A O 1
ATOM 2198 N N . LEU A 1 277 ? -38.203 12.377 -17.725 1.00 48.41 277 LEU A N 1
ATOM 2199 C CA . LEU A 1 277 ? -37.392 12.342 -18.945 1.00 48.41 277 LEU A CA 1
ATOM 2200 C C . LEU A 1 277 ? -35.909 12.379 -18.564 1.00 48.41 277 LEU A C 1
ATOM 2202 O O . LEU A 1 277 ? -35.596 13.082 -17.573 1.00 48.41 277 LEU A O 1
#

pLDDT: mean 70.42, std 18.02, range [32.0, 97.69]

Radius of gyration: 40.4 Å; chains: 1; bounding box: 110×63×108 Å

Secondary structure (DSSP, 8-state):
-HHHHHHHHHHTTHHHHSPP---SS--HHHHHHHHHHHHHHHHHHHHHHHHHHHHHHHHHHHHTT-SSHHHHHHHHHS---------TTTT--PSP------------PSPPPTTTS----HHHHHHHHHHHHHHHHHHHHHHHHHHHHHHHHHHHHHHHHHHHHHHHHHHHHHHHHHHHHHHHHHHHHH-TT-TT--HHHHHHHHHHHHHHHHHHHHHHHHHHHHHHTTSTTS-----------SS------------------------------